Protein AF-A0A1I0INN0-F1 (afdb_monomer_lite)

Sequence (248 aa):
MEFSDPEYPSRYCILTDAERNDLFNDFQSDLKMNFEVDSFGFLERKDGTHRGNELFSEEINDLESVEEIIRSFVHANQKFYGISDFSQLNAEYVYSEWASYGGTLVQENENDRNRWMIRYENQVFNGIEVYDTKIGMYVSGKGVYQTYGHWYSAIHLPQKEDVSFDEAKQTLIGRKFKYYDWGGGKETVITADTFYTDDNPEMMIIPYRRGNCIEMRLCWKITSKTIWNFYVDVMNGKLVLNEQTVIF

pLDDT: mean 91.48, std 7.73, range [53.12, 98.62]

Structure (mmCIF, N/CA/C/O backbone):
data_AF-A0A1I0INN0-F1
#
_entry.id   AF-A0A1I0INN0-F1
#
loop_
_atom_site.group_PDB
_atom_site.id
_atom_site.type_symbol
_atom_site.label_atom_id
_atom_site.label_alt_id
_atom_site.label_comp_id
_atom_site.label_asym_id
_atom_site.label_entity_id
_atom_site.label_seq_id
_atom_site.pdbx_PDB_ins_code
_atom_site.Cartn_x
_atom_site.Cartn_y
_atom_site.Cartn_z
_atom_site.occupancy
_atom_site.B_iso_or_equiv
_atom_site.auth_seq_id
_atom_site.auth_comp_id
_atom_site.auth_asym_id
_atom_site.auth_atom_id
_atom_site.pdbx_PDB_model_num
ATOM 1 N N . MET A 1 1 ? -19.335 -14.760 14.662 1.00 57.12 1 MET A N 1
ATOM 2 C CA . MET A 1 1 ? -19.935 -13.447 14.948 1.00 57.12 1 MET A CA 1
ATOM 3 C C . MET A 1 1 ? -20.091 -12.786 13.600 1.00 57.12 1 MET A C 1
ATOM 5 O O . MET A 1 1 ? -19.077 -12.550 12.949 1.00 57.12 1 MET A O 1
ATOM 9 N N . GLU A 1 2 ? -21.333 -12.706 13.137 1.00 76.69 2 GLU A N 1
ATOM 10 C CA . GLU A 1 2 ? -21.698 -11.979 11.920 1.00 76.69 2 GLU A CA 1
ATOM 11 C C . GLU A 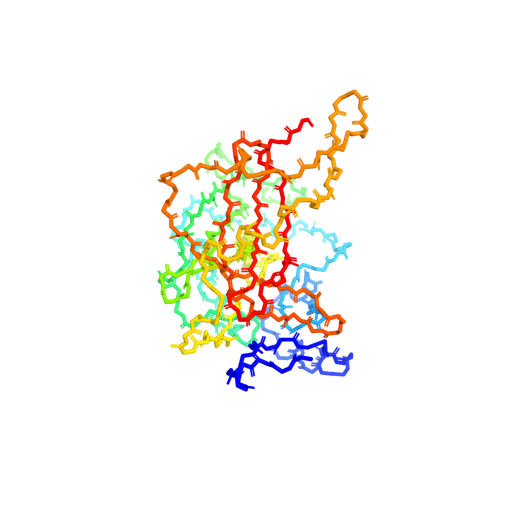1 2 ? -21.611 -10.479 12.194 1.00 76.69 2 GLU A C 1
ATOM 13 O O . GLU A 1 2 ? -21.834 -10.044 13.325 1.00 76.69 2 GLU A O 1
ATOM 18 N N . PHE A 1 3 ? -21.222 -9.721 11.175 1.00 89.44 3 PHE A N 1
ATOM 19 C CA . PHE A 1 3 ? -21.313 -8.266 11.182 1.00 89.44 3 PHE A CA 1
ATOM 20 C C . PHE A 1 3 ? -22.770 -7.866 10.965 1.00 89.44 3 PHE A C 1
ATOM 22 O O . PHE A 1 3 ? -23.511 -8.608 10.320 1.00 89.44 3 PHE A O 1
ATOM 29 N N . SER A 1 4 ? -23.194 -6.718 11.500 1.00 91.06 4 SER A N 1
ATOM 30 C CA . SER A 1 4 ? -24.548 -6.228 11.216 1.00 91.06 4 SER A CA 1
ATOM 31 C C . SER A 1 4 ? -24.724 -5.824 9.747 1.00 91.06 4 SER A C 1
ATOM 33 O O . SER A 1 4 ? -25.837 -5.899 9.232 1.00 91.06 4 SER A O 1
ATOM 35 N N . ASP A 1 5 ? -23.629 -5.461 9.068 1.00 92.31 5 ASP A N 1
ATOM 36 C CA . ASP A 1 5 ? -23.558 -5.300 7.617 1.00 92.31 5 ASP A CA 1
ATOM 37 C C . ASP A 1 5 ? -23.073 -6.617 6.967 1.00 92.31 5 ASP A C 1
ATOM 39 O O . ASP A 1 5 ? -21.926 -7.016 7.196 1.00 92.31 5 ASP A O 1
ATOM 43 N N . PRO A 1 6 ? -23.916 -7.313 6.179 1.00 90.81 6 PRO A N 1
ATOM 44 C CA . PRO A 1 6 ? -23.577 -8.604 5.581 1.00 90.81 6 PRO A CA 1
ATOM 45 C C . PRO A 1 6 ? -22.597 -8.513 4.400 1.00 90.81 6 PRO A C 1
ATOM 47 O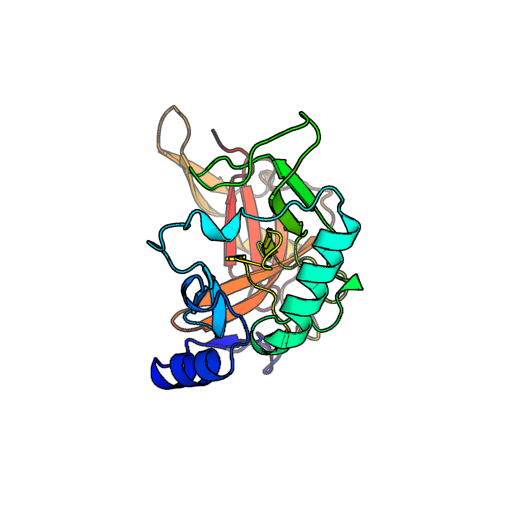 O . PRO A 1 6 ? -22.001 -9.529 4.040 1.00 90.81 6 PRO A O 1
ATOM 50 N N . GLU A 1 7 ? -22.429 -7.336 3.792 1.00 92.94 7 GLU A N 1
ATOM 51 C CA . GLU A 1 7 ? -21.488 -7.108 2.686 1.00 92.94 7 GLU A CA 1
ATOM 52 C C . GLU A 1 7 ? -20.089 -6.729 3.201 1.00 92.94 7 GLU A C 1
ATOM 54 O O . GLU A 1 7 ? -19.096 -6.813 2.473 1.00 92.94 7 GLU A O 1
ATOM 59 N N . TYR A 1 8 ? -19.986 -6.377 4.486 1.00 95.31 8 TYR A N 1
ATOM 60 C CA . TYR A 1 8 ? -18.730 -6.076 5.154 1.00 95.31 8 TYR A CA 1
ATOM 61 C C . TYR A 1 8 ? -18.064 -7.321 5.780 1.00 95.31 8 TYR A C 1
ATOM 63 O O . TYR A 1 8 ? -18.718 -8.127 6.453 1.00 95.31 8 TYR A O 1
ATOM 71 N N . PRO A 1 9 ? -16.725 -7.453 5.699 1.00 96.06 9 PRO A N 1
ATOM 72 C CA . PRO A 1 9 ? -15.794 -6.669 4.882 1.00 96.06 9 PRO A CA 1
ATOM 73 C C . PRO A 1 9 ? -15.691 -7.213 3.451 1.00 96.06 9 PRO A C 1
ATOM 75 O O . PRO A 1 9 ? -15.852 -8.417 3.231 1.00 96.06 9 PRO A O 1
ATOM 78 N N . SER A 1 10 ? -15.279 -6.367 2.499 1.00 96.31 10 SER A N 1
ATOM 79 C CA . SER A 1 10 ? -14.787 -6.860 1.204 1.00 96.31 10 SER A CA 1
ATOM 80 C C . SER A 1 10 ? -13.600 -7.800 1.392 1.00 96.31 10 SER A C 1
ATOM 82 O O . SER A 1 10 ? -12.801 -7.635 2.323 1.00 96.31 10 SER A O 1
ATOM 84 N N . ARG A 1 11 ? -13.481 -8.789 0.499 1.00 95.56 11 ARG A N 1
ATOM 85 C CA . ARG A 1 11 ? -12.464 -9.839 0.585 1.00 95.56 11 ARG A CA 1
ATOM 86 C C . ARG A 1 11 ? -11.713 -10.034 -0.724 1.00 95.56 11 ARG A C 1
ATOM 88 O O . ARG A 1 11 ? -12.337 -10.203 -1.764 1.00 95.56 11 ARG A O 1
ATOM 95 N N . TYR A 1 12 ? -10.393 -10.135 -0.620 1.00 95.75 12 TYR A N 1
ATOM 96 C CA . TYR A 1 12 ? -9.501 -10.607 -1.679 1.00 95.75 12 TYR A CA 1
ATOM 97 C C . TYR A 1 12 ? -8.969 -11.963 -1.251 1.00 95.75 12 TYR A C 1
ATOM 99 O O . TYR A 1 12 ? -8.218 -12.048 -0.282 1.00 95.75 12 TYR A O 1
ATOM 107 N N . CYS A 1 13 ? -9.408 -13.033 -1.901 1.00 96.56 13 CYS A N 1
ATOM 108 C CA . CYS A 1 13 ? -9.016 -14.386 -1.525 1.00 96.56 13 CYS A CA 1
ATOM 109 C C . CYS A 1 13 ? -7.921 -14.917 -2.445 1.00 96.56 13 CYS A C 1
ATOM 111 O O . CYS A 1 13 ? -7.811 -14.497 -3.592 1.00 96.56 13 CYS A O 1
ATOM 113 N N . ILE A 1 14 ? -7.111 -15.826 -1.906 1.00 97.25 14 ILE A N 1
ATOM 114 C CA . ILE A 1 14 ? -6.008 -16.438 -2.635 1.00 97.25 14 ILE A CA 1
ATOM 115 C C . ILE A 1 14 ? -6.545 -17.119 -3.893 1.00 97.25 14 ILE A C 1
ATOM 117 O O . ILE A 1 14 ? -7.470 -17.930 -3.818 1.00 97.25 14 ILE A O 1
ATOM 121 N N . LEU A 1 15 ? -5.916 -16.801 -5.015 1.00 96.88 15 LEU A N 1
ATOM 122 C CA . LEU A 1 15 ? -6.130 -17.438 -6.300 1.00 96.88 15 LEU A CA 1
ATOM 123 C C . LEU A 1 15 ? -5.389 -18.775 -6.363 1.00 96.88 15 LEU A C 1
ATOM 125 O O . LEU A 1 15 ? -4.291 -18.942 -5.822 1.00 96.88 15 LEU A O 1
ATOM 129 N N . THR A 1 16 ? -5.977 -19.732 -7.066 1.00 97.19 16 THR A N 1
ATOM 130 C CA . THR A 1 16 ? -5.303 -20.973 -7.448 1.00 97.19 16 THR A CA 1
ATOM 131 C C . THR A 1 16 ? -4.169 -20.698 -8.436 1.00 97.19 16 THR A C 1
ATOM 133 O O . THR A 1 16 ? -4.155 -19.689 -9.139 1.00 97.19 16 THR A O 1
ATOM 136 N N . ASP A 1 17 ? -3.219 -21.628 -8.553 1.00 96.31 17 ASP A N 1
ATOM 137 C CA . ASP A 1 17 ? -2.132 -21.508 -9.534 1.00 96.31 17 ASP A CA 1
ATOM 138 C C . ASP A 1 17 ? -2.649 -21.397 -10.975 1.00 96.31 17 ASP A C 1
ATOM 140 O O . ASP A 1 17 ? -2.065 -20.678 -11.780 1.00 96.31 17 ASP A O 1
ATOM 144 N N . ALA A 1 18 ? -3.758 -22.071 -11.297 1.00 96.81 18 ALA A N 1
ATOM 145 C CA . ALA A 1 18 ? -4.395 -21.968 -12.607 1.00 96.81 18 ALA A CA 1
ATOM 146 C C . ALA A 1 18 ? -4.918 -20.546 -12.864 1.00 96.81 18 ALA A C 1
ATOM 148 O O . ALA A 1 18 ? -4.553 -19.946 -13.868 1.00 96.81 18 ALA A O 1
ATOM 149 N N . GLU A 1 19 ? -5.672 -19.973 -11.921 1.00 96.44 19 GLU A N 1
ATOM 150 C CA . GLU A 1 19 ? -6.188 -18.600 -12.028 1.00 96.44 19 GLU A CA 1
ATOM 151 C C . GLU A 1 19 ? -5.060 -17.568 -12.131 1.00 96.44 19 GLU A C 1
ATOM 153 O O . GLU A 1 19 ? -5.153 -16.632 -12.921 1.00 96.44 19 GLU A O 1
ATOM 158 N N . ARG A 1 20 ? -3.966 -17.747 -11.378 1.00 95.81 20 ARG A N 1
ATOM 159 C CA . ARG A 1 20 ? -2.799 -16.856 -11.462 1.00 95.81 20 ARG A CA 1
ATOM 160 C C . ARG A 1 20 ? -2.082 -16.962 -12.799 1.00 95.81 20 ARG A C 1
ATOM 162 O O . ARG A 1 20 ? -1.704 -15.936 -13.357 1.00 95.81 20 ARG A O 1
ATOM 169 N N . ASN A 1 21 ? -1.902 -18.175 -13.319 1.00 94.81 21 ASN A N 1
ATOM 170 C CA . ASN A 1 21 ? -1.286 -18.385 -14.628 1.00 94.81 21 ASN A CA 1
ATOM 171 C C . ASN A 1 21 ? -2.147 -17.795 -15.746 1.00 94.81 21 ASN A C 1
ATOM 173 O O . ASN A 1 21 ? -1.618 -17.107 -16.616 1.00 94.81 21 ASN A O 1
ATOM 177 N N . ASP A 1 22 ? -3.462 -18.003 -15.695 1.00 94.69 22 ASP A N 1
ATOM 178 C CA . ASP A 1 22 ? -4.404 -17.417 -16.647 1.00 94.69 22 ASP A CA 1
ATOM 179 C C . ASP A 1 22 ? -4.379 -15.888 -16.567 1.00 94.69 22 ASP A C 1
ATOM 181 O O . ASP A 1 22 ? -4.254 -15.213 -17.589 1.00 94.69 22 ASP A O 1
ATOM 185 N N . LEU A 1 23 ? -4.375 -15.322 -15.354 1.00 94.38 23 LEU A N 1
ATOM 186 C CA . LEU A 1 23 ? -4.240 -13.882 -15.176 1.00 94.38 23 LEU A CA 1
ATOM 187 C C . LEU A 1 23 ? -2.906 -13.385 -15.747 1.00 94.38 23 LEU A C 1
ATOM 189 O O . LEU A 1 23 ? -2.890 -12.417 -16.506 1.00 94.38 23 LEU A O 1
ATOM 193 N N . PHE A 1 24 ? -1.794 -14.059 -15.459 1.00 95.88 24 PHE A N 1
ATOM 194 C CA . PHE A 1 24 ? -0.484 -13.660 -15.961 1.00 95.88 24 PHE A CA 1
ATOM 195 C C . PHE A 1 24 ? -0.344 -13.838 -17.475 1.00 95.88 24 PHE A C 1
ATOM 197 O O . PHE A 1 24 ? 0.429 -13.109 -18.096 1.00 95.88 24 PHE A O 1
ATOM 204 N N . ASN A 1 25 ? -1.095 -14.737 -18.116 1.00 93.44 25 ASN A N 1
ATOM 205 C CA . ASN A 1 25 ? -1.053 -14.919 -19.567 1.00 93.44 25 ASN A CA 1
ATOM 206 C C . ASN A 1 25 ? -1.421 -13.635 -20.315 1.00 93.44 25 ASN A C 1
ATOM 208 O O . ASN A 1 25 ? -0.670 -13.257 -21.216 1.00 93.44 25 ASN A O 1
ATOM 212 N N . ASP A 1 26 ? -2.440 -12.891 -19.872 1.00 89.94 26 ASP A N 1
ATOM 213 C CA . ASP A 1 26 ? -2.769 -11.606 -20.512 1.00 89.94 26 ASP A CA 1
ATOM 214 C C . ASP A 1 26 ? -1.938 -10.413 -20.005 1.00 89.94 26 ASP A C 1
ATOM 216 O O . ASP A 1 26 ? -2.215 -9.285 -20.404 1.00 89.94 26 ASP A O 1
ATOM 220 N N . PHE A 1 27 ? -0.916 -10.621 -19.161 1.00 94.44 27 PHE A N 1
ATOM 221 C CA . PHE A 1 27 ? 0.040 -9.559 -18.818 1.00 94.44 27 PHE A CA 1
ATOM 222 C C . PHE A 1 27 ? 0.819 -9.103 -20.057 1.00 94.44 27 PHE A C 1
ATOM 224 O O . PHE A 1 27 ? 1.457 -9.933 -20.720 1.00 94.44 27 PHE A O 1
ATOM 231 N N . GLN A 1 28 ? 0.777 -7.795 -20.330 1.00 91.44 28 GLN A N 1
ATOM 232 C CA . GLN A 1 28 ? 1.381 -7.147 -21.492 1.00 91.44 28 GLN A CA 1
ATOM 233 C C . GLN A 1 28 ? 2.630 -6.365 -21.069 1.00 91.44 28 GLN A C 1
ATOM 235 O O . GLN A 1 28 ? 2.542 -5.261 -20.528 1.00 91.44 28 GLN A O 1
ATOM 240 N N . SER A 1 29 ? 3.805 -6.948 -21.308 1.00 91.50 29 SER A N 1
ATOM 241 C CA . SER A 1 29 ? 5.097 -6.284 -21.122 1.00 91.50 29 SER A CA 1
ATOM 242 C C . SER A 1 29 ? 6.198 -7.054 -21.844 1.00 91.50 29 SER A C 1
ATOM 244 O O . SER A 1 29 ? 6.284 -8.276 -21.715 1.00 91.50 29 SER A O 1
ATOM 246 N N . ASP A 1 30 ? 7.103 -6.343 -22.512 1.00 89.75 30 ASP A N 1
ATOM 247 C CA . ASP A 1 30 ? 8.340 -6.935 -23.041 1.00 89.75 30 ASP A CA 1
ATOM 248 C C . ASP A 1 30 ? 9.281 -7.396 -21.915 1.00 89.75 30 ASP A C 1
ATOM 250 O O . ASP A 1 30 ? 10.157 -8.234 -22.115 1.00 89.75 30 ASP A O 1
ATOM 254 N N . LEU A 1 31 ? 9.062 -6.895 -20.696 1.00 91.06 31 LEU A N 1
ATOM 255 C CA . LEU A 1 31 ? 9.818 -7.225 -19.492 1.00 91.06 31 LEU A CA 1
ATOM 256 C C . LEU A 1 31 ? 9.088 -8.242 -18.611 1.00 91.06 31 LEU A C 1
ATOM 258 O O . LEU A 1 31 ? 9.386 -8.361 -17.423 1.00 91.06 31 LEU A O 1
ATOM 262 N N . LYS A 1 32 ? 8.148 -9.003 -19.189 1.00 92.06 32 LYS A N 1
ATOM 263 C CA . LYS A 1 32 ? 7.316 -9.997 -18.496 1.00 92.06 32 LYS A CA 1
ATOM 264 C C . LYS A 1 32 ? 8.092 -10.947 -17.593 1.00 92.06 32 LYS A C 1
ATOM 266 O O . LYS A 1 32 ? 7.598 -11.306 -16.532 1.00 92.06 32 LYS A O 1
ATOM 271 N N . MET A 1 33 ? 9.319 -11.313 -17.961 1.00 90.19 33 MET A N 1
ATOM 272 C CA . MET A 1 33 ? 10.157 -12.193 -17.144 1.00 90.19 33 MET A CA 1
ATOM 273 C C . MET A 1 33 ? 10.506 -11.635 -15.754 1.00 90.19 33 MET A C 1
ATOM 275 O O . MET A 1 33 ? 10.871 -12.429 -14.890 1.00 90.19 33 MET A O 1
ATOM 279 N N . ASN A 1 34 ? 10.390 -10.319 -15.538 1.00 92.19 34 ASN A N 1
ATOM 280 C CA . ASN A 1 34 ? 10.713 -9.633 -14.280 1.00 92.19 34 ASN A CA 1
ATOM 281 C C . ASN A 1 34 ? 9.542 -9.570 -13.291 1.00 92.19 34 ASN A C 1
ATOM 283 O O . ASN A 1 34 ? 9.695 -9.048 -12.185 1.00 92.19 34 ASN A O 1
ATOM 287 N N . PHE A 1 35 ? 8.379 -10.078 -13.688 1.00 94.81 35 PHE A N 1
ATOM 288 C CA . PHE A 1 35 ? 7.153 -9.975 -12.917 1.00 94.81 35 PHE A CA 1
ATOM 289 C C . PHE A 1 35 ? 6.585 -11.347 -12.592 1.00 94.81 35 PHE A C 1
ATOM 291 O O . PHE A 1 35 ? 6.847 -12.344 -13.271 1.00 94.81 35 PHE A O 1
ATOM 298 N N . GLU A 1 36 ? 5.766 -11.363 -11.557 1.00 95.06 36 GLU A N 1
ATOM 299 C CA . GLU A 1 36 ? 4.875 -12.459 -11.232 1.00 95.06 36 GLU A CA 1
ATOM 300 C C . GLU A 1 36 ? 3.547 -11.915 -10.708 1.00 95.06 36 GLU A C 1
ATOM 302 O O . GLU A 1 36 ? 3.392 -10.716 -10.478 1.00 95.06 36 GLU A O 1
ATOM 307 N N . VAL A 1 37 ? 2.571 -12.808 -10.580 1.00 95.62 37 VAL A N 1
ATOM 308 C CA . VAL A 1 37 ? 1.286 -12.504 -9.954 1.00 95.62 37 VAL A CA 1
ATOM 309 C C . VAL A 1 37 ? 1.302 -13.100 -8.557 1.00 95.62 37 VAL A C 1
ATOM 311 O O . VAL A 1 37 ? 1.499 -14.312 -8.388 1.00 95.62 37 VAL A O 1
ATOM 314 N N . ASP A 1 38 ? 1.088 -12.246 -7.564 1.00 94.69 38 ASP A N 1
ATOM 315 C CA . ASP A 1 38 ? 1.054 -12.634 -6.164 1.00 94.69 38 ASP A CA 1
ATOM 316 C C . ASP A 1 38 ? -0.134 -13.574 -5.873 1.00 94.69 38 ASP A C 1
ATOM 318 O O . ASP A 1 38 ? -0.944 -13.916 -6.741 1.00 94.69 38 ASP A O 1
ATOM 322 N N . SER A 1 39 ? -0.263 -14.039 -4.631 1.00 95.44 39 SER A N 1
ATOM 323 C CA . SER A 1 39 ? -1.354 -14.955 -4.282 1.00 95.44 39 SER A CA 1
ATOM 324 C C . SER A 1 39 ? -2.756 -14.349 -4.426 1.00 95.44 39 SER A C 1
ATOM 326 O O . SER A 1 39 ? -3.714 -15.111 -4.468 1.00 95.44 39 SER A O 1
ATOM 328 N N . PHE A 1 40 ? -2.899 -13.024 -4.493 1.00 95.12 40 PHE A N 1
ATOM 329 C CA . PHE A 1 40 ? -4.179 -12.314 -4.532 1.00 95.12 40 PHE A CA 1
ATOM 330 C C . PHE A 1 40 ? -4.514 -11.711 -5.905 1.00 95.12 40 PHE A C 1
ATOM 332 O O . PHE A 1 40 ? -5.595 -11.146 -6.063 1.00 95.12 40 PHE A O 1
ATOM 339 N N . GLY A 1 41 ? -3.641 -11.873 -6.904 1.00 94.50 41 GLY A N 1
ATOM 340 C CA . GLY A 1 41 ? -3.869 -11.394 -8.269 1.00 94.50 41 GLY A CA 1
ATOM 341 C C . GLY A 1 41 ? -3.193 -10.063 -8.605 1.00 94.50 41 GLY A C 1
ATOM 342 O O . GLY A 1 41 ? -3.406 -9.544 -9.701 1.00 94.50 41 GLY A O 1
ATOM 343 N N . PHE A 1 42 ? -2.378 -9.512 -7.707 1.00 94.81 42 PHE A N 1
ATOM 344 C CA . PHE A 1 42 ? -1.626 -8.284 -7.947 1.00 94.81 42 PHE A CA 1
ATOM 345 C C . PHE A 1 42 ? -0.308 -8.583 -8.655 1.00 94.81 42 PHE A C 1
ATOM 347 O O . PHE A 1 42 ? 0.281 -9.652 -8.487 1.00 94.81 42 PHE A O 1
ATOM 354 N N . LEU A 1 43 ? 0.160 -7.633 -9.465 1.00 94.81 43 LEU A N 1
ATOM 355 C CA . LEU A 1 43 ? 1.475 -7.742 -10.085 1.00 94.81 43 LEU A CA 1
ATOM 356 C C . LEU A 1 43 ? 2.558 -7.418 -9.054 1.00 94.81 43 LEU A C 1
ATOM 358 O O . LEU A 1 43 ? 2.515 -6.369 -8.416 1.00 94.81 43 LEU A O 1
ATOM 362 N N . GLU A 1 44 ? 3.564 -8.276 -8.951 1.00 93.12 44 GLU A N 1
ATOM 363 C CA . GLU A 1 44 ? 4.722 -8.076 -8.087 1.00 93.12 44 GLU A CA 1
ATOM 364 C C . GLU A 1 44 ? 6.016 -8.338 -8.867 1.00 93.12 44 GLU A C 1
ATOM 366 O O . GLU A 1 44 ? 6.027 -8.890 -9.973 1.00 93.12 44 GLU A O 1
ATOM 371 N N . ARG A 1 45 ? 7.139 -7.894 -8.305 1.00 92.12 45 ARG A N 1
ATOM 372 C CA . ARG A 1 45 ? 8.457 -8.290 -8.792 1.00 92.12 45 ARG A CA 1
ATOM 373 C C . ARG A 1 45 ? 8.634 -9.799 -8.664 1.00 92.12 45 ARG A C 1
ATOM 375 O O . ARG A 1 45 ? 8.291 -10.383 -7.644 1.00 92.12 45 ARG A O 1
ATOM 382 N N . LYS A 1 46 ? 9.301 -10.398 -9.641 1.00 91.19 46 LYS A N 1
ATOM 383 C CA . LYS A 1 46 ? 9.793 -11.763 -9.513 1.00 91.19 46 LYS A CA 1
ATOM 384 C C . LYS A 1 46 ? 11.141 -11.768 -8.803 1.00 91.19 46 LYS A C 1
ATOM 386 O O . LYS A 1 46 ? 12.108 -11.166 -9.275 1.00 91.19 46 LYS A O 1
ATOM 391 N N . ASP A 1 47 ? 11.233 -12.459 -7.674 1.00 83.69 47 ASP A N 1
ATOM 392 C CA . ASP A 1 47 ? 12.505 -12.587 -6.967 1.00 83.69 47 ASP A CA 1
ATOM 393 C C . ASP A 1 47 ? 13.527 -13.405 -7.786 1.00 83.69 47 ASP A C 1
ATOM 395 O O . ASP A 1 47 ? 13.201 -14.346 -8.513 1.00 83.69 47 ASP A O 1
ATOM 399 N N . GLY A 1 48 ? 14.806 -13.036 -7.671 1.00 75.88 48 GLY A N 1
ATOM 400 C CA . GLY A 1 48 ? 15.912 -13.757 -8.312 1.00 75.88 48 GLY A CA 1
ATOM 401 C C . GLY A 1 48 ? 16.121 -13.469 -9.804 1.00 75.88 48 GLY A C 1
ATOM 402 O O . GLY A 1 48 ? 16.992 -14.085 -10.419 1.00 75.88 48 GLY A O 1
ATOM 403 N N . THR A 1 49 ? 15.390 -12.526 -10.405 1.00 74.88 49 THR A N 1
ATOM 404 C CA . THR A 1 49 ? 15.658 -12.095 -11.785 1.00 74.88 49 THR A CA 1
ATOM 405 C C . THR A 1 49 ? 16.873 -11.173 -11.835 1.00 74.88 49 THR A C 1
ATOM 407 O O . THR A 1 49 ? 16.858 -10.064 -11.291 1.00 74.88 49 THR A O 1
ATOM 410 N N . HIS A 1 50 ? 17.939 -11.620 -12.501 1.00 68.19 50 HIS A N 1
ATOM 411 C CA . HIS A 1 50 ? 19.097 -10.774 -12.771 1.00 68.19 50 HIS A CA 1
ATOM 412 C C . HIS A 1 50 ? 18.708 -9.627 -13.703 1.00 68.19 50 HIS A C 1
ATOM 414 O O . HIS A 1 50 ? 18.153 -9.839 -14.780 1.00 68.19 50 HIS A O 1
ATOM 420 N N . ARG A 1 51 ? 19.038 -8.400 -13.295 1.00 71.50 51 ARG A N 1
ATOM 421 C CA . ARG A 1 51 ? 18.837 -7.209 -14.118 1.00 71.50 51 ARG A CA 1
ATOM 422 C C . ARG A 1 51 ? 19.917 -7.180 -15.194 1.00 71.50 51 ARG A C 1
ATOM 424 O O . ARG A 1 51 ? 21.081 -6.937 -14.888 1.00 71.50 51 ARG A O 1
ATOM 431 N N . GLY A 1 52 ? 19.531 -7.497 -16.425 1.00 68.25 52 GLY A N 1
ATOM 432 C CA . GLY A 1 52 ? 20.434 -7.470 -17.570 1.00 68.25 52 GLY A CA 1
ATOM 433 C C . GLY A 1 52 ? 20.821 -6.046 -17.966 1.00 68.25 52 GLY A C 1
ATOM 434 O O . GLY A 1 52 ? 20.062 -5.099 -17.760 1.00 68.25 52 GLY A O 1
ATOM 435 N N . ASN A 1 53 ? 21.994 -5.914 -18.581 1.00 73.19 53 ASN A N 1
ATOM 436 C CA . ASN A 1 53 ? 22.568 -4.645 -19.038 1.00 73.19 53 ASN A CA 1
ATOM 437 C C . ASN A 1 53 ? 21.647 -3.919 -20.041 1.00 73.19 53 ASN A C 1
ATOM 439 O O . ASN A 1 53 ? 21.659 -2.695 -20.120 1.00 73.19 53 ASN A O 1
ATOM 443 N N . GLU A 1 54 ? 20.822 -4.676 -20.772 1.00 81.56 54 GLU A N 1
ATOM 444 C CA . GLU A 1 54 ? 19.858 -4.177 -21.763 1.00 81.56 54 GLU A CA 1
ATOM 445 C C . GLU A 1 54 ? 18.734 -3.325 -21.159 1.00 81.56 54 GLU A C 1
ATOM 447 O O . GLU A 1 54 ? 18.187 -2.470 -21.848 1.00 81.56 54 GLU A O 1
ATOM 452 N N . LEU A 1 55 ? 18.401 -3.507 -19.874 1.00 86.69 55 LEU A N 1
ATOM 453 C CA . LEU A 1 55 ? 17.363 -2.703 -19.217 1.00 86.69 55 LEU A CA 1
ATOM 454 C C . LEU A 1 55 ? 17.732 -1.219 -19.165 1.00 86.69 55 LEU A C 1
ATOM 456 O O . LEU A 1 55 ? 16.842 -0.376 -19.156 1.00 86.69 55 LEU A O 1
ATOM 460 N N . PHE A 1 56 ? 19.027 -0.911 -19.119 1.00 88.94 56 PHE A N 1
ATOM 461 C CA . PHE A 1 56 ? 19.558 0.430 -18.879 1.00 88.94 56 PHE A CA 1
ATOM 462 C C . PHE A 1 56 ? 20.356 0.951 -20.082 1.00 88.94 56 PHE A C 1
ATOM 464 O O . PHE A 1 56 ? 21.309 1.710 -19.921 1.00 88.94 56 PHE A O 1
ATOM 471 N N . SER A 1 57 ? 19.988 0.508 -21.291 1.00 87.31 57 SER A N 1
ATOM 472 C CA . SER A 1 57 ? 20.637 0.902 -22.547 1.00 87.31 57 SER A CA 1
ATOM 473 C C . SER A 1 57 ? 20.141 2.232 -23.121 1.00 87.31 57 SER A C 1
ATOM 475 O O . SER A 1 57 ? 20.625 2.649 -24.168 1.00 87.31 57 SER A O 1
ATOM 477 N N . GLU A 1 58 ? 19.152 2.858 -22.485 1.00 90.06 58 GLU A N 1
ATOM 478 C CA . GLU A 1 58 ? 18.506 4.099 -22.914 1.00 90.06 58 GLU A CA 1
ATOM 479 C C . GLU A 1 58 ? 18.394 5.058 -21.728 1.00 90.06 58 GLU A C 1
ATOM 481 O O . GLU A 1 58 ? 18.166 4.630 -20.592 1.00 90.06 58 GLU A O 1
ATOM 486 N N . GLU A 1 59 ? 18.550 6.349 -22.003 1.00 92.12 59 GLU A N 1
ATOM 487 C CA . GLU A 1 59 ? 18.387 7.416 -21.019 1.00 92.12 59 GLU A CA 1
ATOM 488 C C . GLU A 1 59 ? 16.922 7.832 -20.890 1.00 92.12 59 GLU A C 1
ATOM 490 O O . GLU A 1 59 ? 16.169 7.823 -21.862 1.00 92.12 59 GLU A O 1
ATOM 495 N N . ILE A 1 60 ? 16.540 8.251 -19.687 1.00 94.62 60 ILE A N 1
ATOM 496 C CA . ILE A 1 60 ? 15.321 9.015 -19.433 1.00 94.62 60 ILE A CA 1
ATOM 497 C C . ILE A 1 60 ? 15.693 10.082 -18.419 1.00 94.62 60 ILE A C 1
ATOM 499 O O . ILE A 1 60 ? 15.933 9.759 -17.259 1.00 94.62 60 ILE A O 1
ATOM 503 N N . ASN A 1 61 ? 15.753 11.340 -18.836 1.00 93.81 61 ASN A N 1
ATOM 504 C CA . ASN A 1 61 ? 16.331 12.406 -18.015 1.00 93.81 61 ASN A CA 1
ATOM 505 C C . ASN A 1 61 ? 15.276 13.280 -17.318 1.00 93.81 61 ASN A C 1
ATOM 507 O O . ASN A 1 61 ? 15.623 14.085 -16.454 1.00 93.81 61 ASN A O 1
ATOM 511 N N . ASP A 1 62 ? 13.996 13.097 -17.635 1.00 95.00 62 ASP A N 1
ATOM 512 C CA . ASP A 1 62 ? 12.883 13.879 -17.103 1.00 95.00 62 ASP A CA 1
ATOM 513 C C . ASP A 1 62 ? 11.782 13.004 -16.486 1.00 95.00 62 ASP A C 1
ATOM 515 O O . ASP A 1 62 ? 11.546 11.865 -16.886 1.00 95.00 62 ASP A O 1
ATOM 519 N N . LEU A 1 63 ? 11.101 13.564 -15.483 1.00 95.38 63 LEU A N 1
ATOM 520 C CA . LEU A 1 63 ? 10.036 12.883 -14.747 1.00 95.38 63 LEU A CA 1
ATOM 521 C C . LEU A 1 63 ? 8.763 12.695 -15.588 1.00 95.38 63 LEU A C 1
ATOM 523 O O . LEU A 1 63 ? 8.071 11.700 -15.405 1.00 95.38 63 LEU A O 1
ATOM 527 N N . GLU A 1 64 ? 8.464 13.609 -16.513 1.00 96.31 64 GLU A N 1
ATOM 528 C CA . GLU A 1 64 ? 7.252 13.555 -17.344 1.00 96.31 64 GLU A CA 1
ATOM 529 C C . GLU A 1 64 ? 7.234 12.290 -18.213 1.00 96.31 64 GLU A C 1
ATOM 531 O O . GLU A 1 64 ? 6.257 11.540 -18.202 1.00 96.31 64 GLU A O 1
ATOM 536 N N . SER A 1 65 ? 8.357 11.977 -18.862 1.00 96.56 65 SER A N 1
ATOM 537 C CA . SER A 1 65 ? 8.534 10.744 -19.633 1.00 96.56 65 SER A CA 1
ATOM 538 C C . SER A 1 65 ? 8.393 9.491 -18.760 1.00 96.56 65 SER A C 1
ATOM 540 O O . SER A 1 65 ? 7.792 8.497 -19.169 1.00 96.56 65 SER A O 1
ATOM 542 N N . VAL A 1 66 ? 8.909 9.524 -17.525 1.00 97.12 66 VAL A N 1
ATOM 543 C CA . VAL A 1 66 ? 8.776 8.410 -16.568 1.00 97.12 66 VAL A CA 1
ATOM 544 C C . VAL A 1 66 ? 7.314 8.199 -16.171 1.00 97.12 66 VAL A C 1
ATOM 546 O O . VAL A 1 66 ? 6.842 7.060 -16.126 1.00 97.12 66 VAL A O 1
ATOM 549 N N . GLU A 1 67 ? 6.581 9.279 -15.909 1.00 95.75 67 GLU A N 1
ATOM 550 C CA . GLU A 1 67 ? 5.156 9.229 -15.589 1.00 95.75 67 GLU A CA 1
ATOM 551 C C . GLU A 1 67 ? 4.315 8.738 -16.774 1.00 95.75 67 GLU A C 1
ATOM 553 O O . GLU A 1 67 ? 3.371 7.971 -16.571 1.00 95.75 67 GLU A O 1
ATOM 558 N N . GLU A 1 68 ? 4.661 9.106 -18.011 1.00 96.06 68 GLU A N 1
ATOM 559 C CA . GLU A 1 68 ? 4.005 8.595 -19.220 1.00 96.06 68 GLU A CA 1
ATOM 560 C C . GLU A 1 68 ? 4.222 7.084 -19.396 1.00 96.06 68 GLU A C 1
ATOM 562 O O . GLU A 1 68 ? 3.271 6.347 -19.689 1.00 96.06 68 GLU A O 1
ATOM 567 N N . ILE A 1 69 ? 5.443 6.600 -19.148 1.00 96.75 69 ILE A N 1
ATOM 568 C CA . ILE A 1 69 ? 5.766 5.168 -19.169 1.00 96.75 69 ILE A CA 1
ATOM 569 C C . ILE A 1 69 ? 4.937 4.412 -18.124 1.00 96.75 69 ILE A C 1
ATOM 571 O O . ILE A 1 69 ? 4.320 3.393 -18.446 1.00 96.75 69 ILE A O 1
ATOM 575 N N . ILE A 1 70 ? 4.882 4.910 -16.884 1.00 95.81 70 ILE A N 1
ATOM 576 C CA . ILE A 1 70 ? 4.080 4.299 -15.813 1.00 95.81 70 ILE A CA 1
ATOM 577 C C . ILE A 1 70 ? 2.597 4.297 -16.182 1.00 95.81 70 ILE A C 1
ATOM 579 O O . ILE A 1 70 ? 1.924 3.274 -16.036 1.00 95.81 70 ILE A O 1
ATOM 583 N N . ARG A 1 71 ? 2.088 5.420 -16.700 1.00 94.81 71 ARG A N 1
ATOM 584 C CA . ARG A 1 71 ? 0.687 5.553 -17.105 1.00 94.81 71 ARG A CA 1
ATOM 585 C C . ARG A 1 71 ? 0.318 4.551 -18.186 1.00 94.81 71 ARG A C 1
ATOM 587 O O . ARG A 1 71 ? -0.693 3.861 -18.070 1.00 94.81 71 ARG A O 1
ATOM 594 N N . SER A 1 72 ? 1.160 4.432 -19.203 1.00 94.94 72 SER A N 1
ATOM 595 C CA . SER A 1 72 ? 0.971 3.472 -20.288 1.00 94.94 72 SER A CA 1
ATOM 596 C C . SER A 1 72 ? 1.011 2.035 -19.772 1.00 94.94 72 SER A C 1
ATOM 598 O O . SER A 1 72 ? 0.148 1.227 -20.115 1.00 94.94 72 SER A O 1
ATOM 600 N N . PHE A 1 73 ? 1.962 1.725 -18.889 1.00 94.88 73 PHE A N 1
ATOM 601 C CA . PHE A 1 73 ? 2.122 0.395 -18.314 1.00 94.88 73 PHE A CA 1
ATOM 602 C C . PHE A 1 73 ? 0.927 -0.032 -17.457 1.00 94.88 73 PHE A C 1
ATOM 604 O O . PHE A 1 73 ? 0.389 -1.121 -17.660 1.00 94.88 73 PHE A O 1
ATOM 611 N N . VAL A 1 74 ? 0.472 0.819 -16.534 1.00 93.50 74 VAL A N 1
ATOM 612 C CA . VAL A 1 74 ? -0.693 0.515 -15.693 1.00 93.50 74 VAL A CA 1
ATOM 613 C C . VAL A 1 74 ? -1.980 0.515 -16.525 1.00 93.50 74 VAL A C 1
ATOM 615 O O . VAL A 1 74 ? -2.830 -0.335 -16.286 1.00 93.50 74 VAL A O 1
ATOM 618 N N . HIS A 1 75 ? -2.117 1.366 -17.552 1.00 92.06 75 HIS A N 1
ATOM 619 C CA . HIS A 1 75 ? -3.271 1.327 -18.460 1.00 92.06 75 HIS A CA 1
ATOM 620 C C . HIS A 1 75 ? -3.353 0.010 -19.251 1.00 92.06 75 HIS A C 1
ATOM 622 O O . HIS A 1 75 ? -4.417 -0.602 -19.325 1.00 92.06 75 HIS A O 1
ATOM 628 N N . ALA A 1 76 ? -2.229 -0.470 -19.787 1.00 93.19 76 ALA A N 1
ATOM 629 C CA . ALA A 1 76 ? -2.172 -1.750 -20.494 1.00 93.19 76 ALA A CA 1
ATOM 630 C C . ALA A 1 76 ? -2.436 -2.957 -19.573 1.00 93.19 76 ALA A C 1
ATOM 632 O O . ALA A 1 76 ? -2.854 -4.016 -20.038 1.00 93.19 76 ALA A O 1
ATOM 633 N N . ASN A 1 77 ? -2.210 -2.795 -18.267 1.00 93.25 77 ASN A N 1
ATOM 634 C CA . ASN A 1 77 ? -2.241 -3.867 -17.276 1.00 93.25 77 ASN A CA 1
ATOM 635 C C . ASN A 1 77 ? -3.256 -3.606 -16.147 1.00 93.25 77 ASN A C 1
ATOM 637 O O . ASN A 1 77 ? -3.098 -4.121 -15.042 1.00 93.25 77 ASN A O 1
ATOM 641 N N . GLN A 1 78 ? -4.332 -2.857 -16.420 1.00 89.31 78 GLN A N 1
ATOM 642 C CA . GLN A 1 78 ? -5.330 -2.438 -15.419 1.00 89.31 78 GLN A CA 1
ATOM 643 C C . GLN A 1 78 ? -5.907 -3.589 -14.592 1.00 89.31 78 GLN A C 1
ATOM 645 O O . GLN A 1 78 ? -6.262 -3.404 -13.442 1.00 89.31 78 GLN A O 1
ATOM 650 N N . LYS A 1 79 ? -5.985 -4.807 -15.127 1.00 89.06 79 LYS A N 1
ATOM 651 C CA . LYS A 1 79 ? -6.516 -5.953 -14.375 1.00 89.06 79 LYS A CA 1
ATOM 652 C C . LYS A 1 79 ? -5.663 -6.381 -13.171 1.00 89.06 79 LYS A C 1
ATOM 654 O O . LYS A 1 79 ? -6.183 -7.056 -12.293 1.00 89.06 79 LYS A O 1
ATOM 659 N N . PHE A 1 80 ? -4.382 -6.010 -13.136 1.00 91.38 80 PHE A N 1
ATOM 660 C CA . PHE A 1 80 ? -3.472 -6.317 -12.023 1.00 91.38 80 PHE A CA 1
ATOM 661 C C . PHE A 1 80 ? -3.360 -5.179 -11.010 1.00 91.38 80 PHE A C 1
ATOM 663 O O . PHE A 1 80 ? -2.805 -5.352 -9.927 1.00 91.38 80 PHE A O 1
ATOM 670 N N . TYR A 1 81 ? -3.861 -4.005 -11.384 1.00 83.69 81 TYR A N 1
ATOM 671 C CA . TYR A 1 81 ? -3.795 -2.792 -10.598 1.00 83.69 81 TYR A CA 1
ATOM 672 C C . TYR A 1 81 ? -5.219 -2.372 -10.285 1.00 83.69 81 TYR A C 1
ATOM 674 O O . TYR A 1 81 ? -5.966 -2.015 -11.184 1.00 83.69 81 TYR A O 1
ATOM 682 N N . GLY A 1 82 ? -5.620 -2.317 -9.016 1.00 82.44 82 GLY A N 1
ATOM 683 C CA . GLY A 1 82 ? -6.942 -1.783 -8.667 1.00 82.44 82 GLY A CA 1
ATOM 684 C C . GLY A 1 82 ? -7.135 -0.287 -8.980 1.00 82.44 82 GLY A C 1
ATOM 685 O O . GLY A 1 82 ? -8.104 0.310 -8.513 1.00 82.44 82 GLY A O 1
ATOM 686 N N . ILE A 1 83 ? -6.216 0.329 -9.728 1.00 86.62 83 ILE A N 1
ATOM 687 C CA . ILE A 1 83 ? -6.180 1.739 -10.093 1.00 86.62 83 ILE A CA 1
ATOM 688 C C . ILE A 1 83 ? -7.084 1.955 -11.310 1.00 86.62 83 ILE A C 1
ATOM 690 O O . ILE A 1 83 ? -6.753 1.580 -12.435 1.00 86.62 83 ILE A O 1
ATOM 694 N N . SER A 1 84 ? -8.228 2.596 -11.085 1.00 79.44 84 SER A N 1
ATOM 695 C CA . SER A 1 84 ? -9.147 3.015 -12.154 1.00 79.44 84 SER A CA 1
ATOM 696 C C . SER A 1 84 ? -8.893 4.448 -12.632 1.00 79.44 84 SER A C 1
ATOM 698 O O . SER A 1 84 ? -9.239 4.786 -13.763 1.00 79.44 84 SER A O 1
ATOM 700 N N . ASP A 1 85 ? -8.251 5.271 -11.800 1.00 85.44 85 ASP A N 1
ATOM 701 C CA . ASP A 1 85 ? -7.971 6.680 -12.059 1.00 85.44 85 ASP A CA 1
ATOM 702 C C . ASP A 1 85 ? -6.570 7.046 -11.549 1.00 85.44 85 ASP A C 1
ATOM 704 O O . ASP A 1 85 ? -6.302 7.040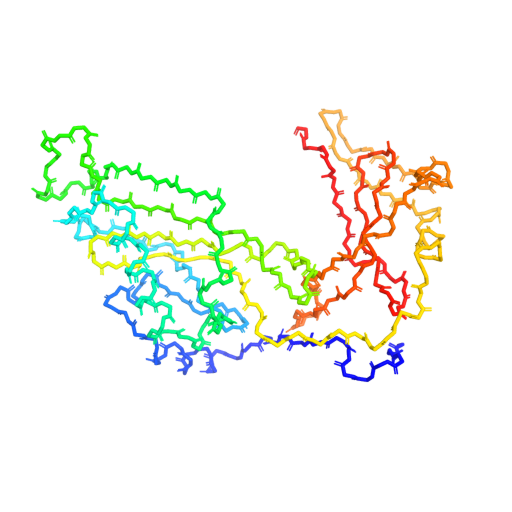 -10.349 1.00 85.44 85 ASP A O 1
ATOM 708 N N . PHE A 1 86 ? -5.666 7.381 -12.471 1.00 85.69 86 PHE A N 1
ATOM 709 C CA . PHE A 1 86 ? -4.288 7.761 -12.147 1.00 85.69 86 PHE A CA 1
ATOM 710 C C . PHE A 1 86 ? -4.174 9.076 -11.390 1.00 85.69 86 PHE A C 1
ATOM 712 O O . PHE A 1 86 ? -3.148 9.303 -10.759 1.00 85.69 86 PHE A O 1
ATOM 719 N N . SER A 1 87 ? -5.186 9.945 -11.444 1.00 87.56 87 SER A N 1
ATOM 720 C CA . SER A 1 87 ? -5.158 11.192 -10.675 1.00 87.56 87 SER A CA 1
ATOM 721 C C . SER A 1 87 ? -5.200 10.952 -9.161 1.00 87.56 87 SER A C 1
ATOM 723 O O . SER A 1 87 ? -4.898 11.857 -8.392 1.00 87.56 87 SER A O 1
ATOM 725 N N . GLN A 1 88 ? -5.522 9.724 -8.736 1.00 87.44 88 GLN A N 1
ATOM 726 C CA . GLN A 1 88 ? -5.478 9.288 -7.340 1.00 87.44 88 GLN A CA 1
ATOM 727 C C . GLN A 1 88 ? -4.062 8.923 -6.869 1.00 87.44 88 GLN A C 1
ATOM 729 O O . GLN A 1 88 ? -3.851 8.726 -5.675 1.00 87.44 88 GLN A O 1
ATOM 734 N N . LEU A 1 89 ? -3.095 8.804 -7.786 1.00 91.19 89 LEU A N 1
ATOM 735 C CA . LEU A 1 89 ? -1.713 8.480 -7.460 1.00 91.19 89 LEU A CA 1
ATOM 736 C C . LEU A 1 89 ? -0.909 9.761 -7.225 1.00 91.19 89 LEU A C 1
ATOM 738 O O . LEU A 1 89 ? -0.515 10.443 -8.169 1.00 91.19 89 LEU A O 1
ATOM 742 N N . ASN A 1 90 ? -0.604 10.044 -5.962 1.00 93.50 90 ASN A N 1
ATOM 743 C CA . ASN A 1 90 ? 0.309 11.118 -5.575 1.00 93.50 90 ASN A CA 1
ATOM 744 C C . ASN A 1 90 ? 1.702 10.544 -5.324 1.00 93.50 90 ASN A C 1
ATOM 746 O O . ASN A 1 90 ? 1.846 9.586 -4.564 1.00 93.50 90 ASN A O 1
ATOM 750 N N . ALA A 1 91 ? 2.735 11.098 -5.957 1.00 95.19 91 ALA A N 1
ATOM 751 C CA . ALA A 1 91 ? 4.105 10.662 -5.712 1.00 95.19 91 ALA A CA 1
ATOM 752 C C . ALA A 1 91 ? 4.564 11.100 -4.307 1.00 95.19 91 ALA A C 1
ATOM 754 O O . ALA A 1 91 ? 4.678 12.290 -4.029 1.00 95.19 91 ALA A O 1
ATOM 755 N N . GLU A 1 92 ? 4.869 10.135 -3.437 1.00 96.44 92 GLU A N 1
ATOM 756 C CA . GLU A 1 92 ? 5.468 10.378 -2.116 1.00 96.44 92 GLU A CA 1
ATOM 757 C C . GLU A 1 92 ? 6.989 10.550 -2.237 1.00 96.44 92 GLU A C 1
ATOM 759 O O . GLU A 1 92 ? 7.617 11.337 -1.529 1.00 96.44 92 GLU A O 1
ATOM 764 N N . TYR A 1 93 ? 7.605 9.760 -3.117 1.00 96.62 93 TYR A N 1
ATOM 765 C CA . TYR A 1 93 ? 9.050 9.692 -3.258 1.00 96.62 93 TYR A CA 1
ATOM 766 C C . TYR A 1 93 ? 9.438 9.420 -4.707 1.00 96.62 93 TYR A C 1
ATOM 768 O O . TYR A 1 93 ? 8.931 8.492 -5.337 1.00 96.62 93 TYR A O 1
ATOM 776 N N . VAL A 1 94 ? 10.379 10.218 -5.206 1.00 97.50 94 VAL A N 1
ATOM 777 C CA . VAL A 1 94 ? 10.963 10.086 -6.539 1.00 97.50 94 VAL A CA 1
ATOM 778 C C . VAL A 1 94 ? 12.472 10.002 -6.385 1.00 97.50 94 VAL A C 1
ATOM 780 O O . VAL A 1 94 ? 13.095 10.841 -5.734 1.00 97.50 94 VAL A O 1
ATOM 783 N N . TYR A 1 95 ? 13.058 8.983 -6.996 1.00 96.94 95 TYR A N 1
ATOM 784 C CA . TYR A 1 95 ? 14.493 8.768 -7.018 1.00 96.94 95 TYR A CA 1
ATOM 785 C C . TYR A 1 95 ? 14.949 8.430 -8.426 1.00 96.94 95 TYR A C 1
ATOM 787 O O . TYR A 1 95 ? 14.307 7.649 -9.127 1.00 96.94 95 TYR A O 1
ATOM 795 N N . SER A 1 96 ? 16.075 9.006 -8.827 1.00 95.88 96 SER A N 1
ATOM 796 C CA . SER A 1 96 ? 16.695 8.734 -10.113 1.00 95.88 96 SER A CA 1
ATOM 797 C C . SER A 1 96 ? 18.200 8.659 -9.977 1.00 95.88 96 SER A C 1
ATOM 799 O O . SER A 1 96 ? 18.812 9.365 -9.174 1.00 95.88 96 SER A O 1
ATOM 801 N N . GLU A 1 97 ? 18.809 7.798 -10.780 1.00 93.31 97 GLU A N 1
ATOM 802 C CA . GLU A 1 97 ? 20.258 7.685 -10.847 1.00 93.31 97 GLU A CA 1
ATOM 803 C C . GLU A 1 97 ? 20.721 7.151 -12.202 1.00 93.31 97 GLU A C 1
ATOM 805 O O . GLU A 1 97 ? 19.936 6.668 -13.027 1.00 93.31 97 GLU A O 1
ATOM 810 N N . TRP A 1 98 ? 22.033 7.208 -12.397 1.00 91.69 98 TRP A N 1
ATOM 811 C CA . TRP A 1 98 ? 22.700 6.459 -13.443 1.00 91.69 98 TRP A CA 1
ATOM 812 C C . TRP A 1 98 ? 23.065 5.055 -12.956 1.00 91.69 98 TRP A C 1
ATOM 814 O O . TRP A 1 98 ? 23.721 4.876 -11.929 1.00 91.69 98 TRP A O 1
ATOM 824 N N . ALA A 1 99 ? 22.691 4.041 -13.724 1.00 87.12 99 ALA A N 1
ATOM 825 C CA . ALA A 1 99 ? 23.030 2.652 -13.492 1.00 87.12 99 ALA A CA 1
ATOM 826 C C . ALA A 1 99 ? 23.986 2.154 -14.584 1.00 87.12 99 ALA A C 1
ATOM 828 O O . ALA A 1 99 ? 23.577 1.900 -15.716 1.00 87.12 99 ALA A O 1
ATOM 829 N N . SER A 1 100 ? 25.260 1.964 -14.228 1.00 77.38 100 SER A N 1
ATOM 830 C CA . SER A 1 100 ? 26.270 1.371 -15.113 1.00 77.38 100 SER A CA 1
ATOM 831 C C . SER A 1 100 ? 26.384 -0.131 -14.852 1.00 77.38 100 SER A C 1
ATOM 833 O O . SER A 1 100 ? 27.264 -0.594 -14.129 1.00 77.38 100 SER A O 1
ATOM 835 N N . TYR A 1 101 ? 25.463 -0.920 -15.405 1.00 72.00 101 TYR A N 1
ATOM 836 C CA . TYR A 1 101 ? 25.534 -2.385 -15.327 1.00 72.00 101 TYR A CA 1
ATOM 837 C C . TYR A 1 101 ? 26.347 -2.974 -16.484 1.00 72.00 101 TYR A C 1
ATOM 839 O O . TYR A 1 101 ? 25.932 -3.949 -17.075 1.00 72.00 101 TYR A O 1
ATOM 847 N N . GLY A 1 102 ? 27.487 -2.392 -16.870 1.00 61.56 102 GLY A N 1
ATOM 848 C CA . GLY A 1 102 ? 28.337 -2.964 -17.931 1.00 61.56 102 GLY A CA 1
ATOM 849 C C . GLY A 1 102 ? 27.676 -3.047 -19.319 1.00 61.56 102 GLY A C 1
ATOM 850 O O . GLY A 1 102 ? 28.029 -3.914 -20.120 1.00 61.56 102 GLY A O 1
ATOM 851 N N . GLY A 1 103 ? 26.686 -2.190 -19.588 1.00 65.25 103 GLY A N 1
ATOM 852 C CA . GLY A 1 103 ? 26.119 -1.980 -20.922 1.00 65.25 103 GLY A CA 1
ATOM 853 C C . GLY A 1 103 ? 27.022 -1.118 -21.810 1.00 65.25 103 GLY A C 1
ATOM 854 O O . GLY A 1 103 ? 28.068 -0.642 -21.377 1.00 65.25 103 GLY A O 1
ATOM 855 N N . THR A 1 104 ? 26.612 -0.910 -23.063 1.00 69.88 104 THR A N 1
ATOM 856 C CA . THR A 1 104 ? 27.311 -0.020 -24.011 1.00 69.88 104 THR A CA 1
ATOM 857 C C . THR A 1 104 ? 26.999 1.459 -23.791 1.00 69.88 104 THR A C 1
ATOM 859 O O . THR A 1 104 ? 27.700 2.305 -24.337 1.00 69.88 104 THR A O 1
ATOM 862 N N . LEU A 1 105 ? 25.947 1.766 -23.027 1.00 81.31 105 LEU A N 1
ATOM 863 C CA . LEU A 1 105 ? 25.578 3.130 -22.675 1.00 81.31 105 LEU A CA 1
ATOM 864 C C . LEU A 1 105 ? 26.557 3.663 -21.617 1.00 81.31 105 LEU A C 1
ATOM 866 O O . LEU A 1 105 ? 26.743 3.049 -20.563 1.00 81.31 105 LEU A O 1
ATOM 870 N N . VAL A 1 106 ? 27.195 4.793 -21.913 1.00 84.38 106 VAL A N 1
ATOM 871 C CA . VAL A 1 106 ? 28.175 5.459 -21.047 1.00 84.38 106 VAL A CA 1
ATOM 872 C C . VAL A 1 106 ? 27.566 6.763 -20.558 1.00 84.38 106 VAL A C 1
ATOM 874 O O . VAL A 1 106 ? 26.913 7.447 -21.332 1.00 84.38 106 VAL A O 1
ATOM 877 N N . GLN A 1 107 ? 27.789 7.095 -19.287 1.00 88.31 107 GLN A N 1
ATOM 878 C CA . GLN A 1 107 ? 27.343 8.369 -18.738 1.00 88.31 107 GLN A CA 1
ATOM 879 C C . GLN A 1 107 ? 28.187 9.491 -19.341 1.00 88.31 107 GLN A C 1
ATOM 881 O O . GLN A 1 107 ? 29.402 9.519 -19.121 1.00 88.31 107 GLN A O 1
ATOM 886 N N . GLU A 1 108 ? 27.569 10.403 -20.084 1.00 87.62 108 GLU A N 1
ATOM 887 C CA . GLU A 1 108 ? 28.270 11.544 -20.679 1.00 87.62 108 GLU A CA 1
ATOM 888 C C . GLU A 1 108 ? 28.220 12.766 -19.752 1.00 87.62 108 GLU A C 1
ATOM 890 O O . GLU A 1 108 ? 29.156 13.571 -19.717 1.00 87.62 108 GLU A O 1
ATOM 895 N N . ASN A 1 109 ? 27.160 12.875 -18.948 1.00 88.19 109 ASN A N 1
ATOM 896 C CA . ASN A 1 109 ? 26.891 13.969 -18.030 1.00 88.19 109 ASN A CA 1
ATOM 897 C C . ASN A 1 109 ? 26.402 13.448 -16.664 1.00 88.19 109 ASN A C 1
ATOM 899 O O . ASN A 1 109 ? 25.653 12.479 -16.548 1.00 88.19 109 ASN A O 1
ATOM 903 N N . GLU A 1 110 ? 26.778 14.141 -15.587 1.00 86.94 110 GLU A N 1
ATOM 904 C CA . GLU A 1 110 ? 26.302 13.849 -14.228 1.00 86.94 110 GLU A CA 1
ATOM 905 C C . GLU A 1 110 ? 24.779 13.971 -14.066 1.00 86.94 110 GLU A C 1
ATOM 907 O O . GLU A 1 110 ? 24.231 13.488 -13.076 1.00 86.94 110 GLU A O 1
ATOM 912 N N . ASN A 1 111 ? 24.093 14.608 -15.018 1.00 89.31 111 ASN A N 1
ATOM 913 C CA . ASN A 1 111 ? 22.640 14.745 -15.060 1.00 89.31 111 ASN A CA 1
ATOM 914 C C . ASN A 1 111 ? 21.938 13.602 -15.792 1.00 89.31 111 ASN A C 1
ATOM 916 O O . ASN A 1 111 ? 20.724 13.485 -15.650 1.00 89.31 111 ASN A O 1
ATOM 920 N N . ASP A 1 112 ? 22.672 12.732 -16.488 1.00 91.81 112 ASP A N 1
ATOM 921 C CA . ASP A 1 112 ? 22.050 11.621 -17.197 1.00 91.81 112 ASP A CA 1
ATOM 922 C C . ASP A 1 112 ? 21.491 10.606 -16.198 1.00 91.81 112 ASP A C 1
ATOM 924 O O . ASP A 1 112 ? 22.087 10.294 -15.156 1.00 91.81 112 ASP A O 1
ATOM 928 N N . ARG A 1 113 ? 20.314 10.085 -16.506 1.00 93.56 113 ARG A N 1
ATOM 929 C CA . ARG A 1 113 ? 19.573 9.113 -15.715 1.00 93.56 113 ARG A CA 1
ATOM 930 C C . ARG A 1 113 ? 19.081 8.034 -16.662 1.00 93.56 113 ARG A C 1
ATOM 932 O O . ARG A 1 113 ? 18.630 8.298 -17.768 1.00 93.56 113 ARG A O 1
ATOM 939 N N . ASN A 1 114 ? 19.140 6.794 -16.210 1.00 93.00 114 ASN A N 1
ATOM 940 C CA . ASN A 1 114 ? 18.581 5.652 -16.941 1.00 93.00 114 ASN A CA 1
ATOM 941 C C . ASN A 1 114 ? 17.764 4.730 -16.023 1.00 93.00 114 ASN A C 1
ATOM 943 O O . ASN A 1 114 ? 17.189 3.740 -16.479 1.00 93.00 114 ASN A O 1
ATOM 947 N N . ARG A 1 115 ? 17.703 5.059 -14.726 1.00 93.94 115 ARG A N 1
ATOM 948 C CA . ARG A 1 115 ? 16.979 4.316 -13.705 1.00 93.94 115 ARG A CA 1
ATOM 949 C C . ARG A 1 115 ? 16.201 5.272 -12.821 1.00 93.94 115 ARG A C 1
ATOM 951 O O . ARG A 1 115 ? 16.778 6.168 -12.208 1.00 93.94 115 ARG A O 1
ATOM 958 N N . TRP A 1 116 ? 14.907 5.007 -12.709 1.00 97.06 116 TRP A N 1
ATOM 959 C CA . TRP A 1 116 ? 13.988 5.746 -11.856 1.00 97.06 116 TRP A CA 1
ATOM 960 C C . TRP A 1 116 ? 13.243 4.809 -10.918 1.00 97.06 116 TRP A C 1
ATOM 962 O O . TRP A 1 116 ? 13.024 3.634 -11.220 1.00 97.06 116 TRP A O 1
ATOM 972 N N . MET A 1 117 ? 12.853 5.347 -9.771 1.00 96.62 117 MET A N 1
ATOM 973 C CA . MET A 1 117 ? 11.943 4.733 -8.823 1.00 96.62 117 MET A CA 1
ATOM 974 C C . MET A 1 117 ? 10.945 5.794 -8.373 1.00 96.62 117 MET A C 1
ATOM 976 O O . MET A 1 117 ? 11.342 6.858 -7.898 1.00 96.62 117 MET A O 1
ATOM 980 N N . ILE A 1 118 ? 9.660 5.493 -8.530 1.00 97.75 118 ILE A N 1
ATOM 981 C CA . ILE A 1 118 ? 8.569 6.298 -7.987 1.00 97.75 118 ILE A CA 1
ATOM 982 C C . ILE A 1 118 ? 7.828 5.440 -6.973 1.00 97.75 118 ILE A C 1
ATOM 984 O O . ILE A 1 118 ? 7.443 4.309 -7.272 1.00 97.75 118 ILE A O 1
ATOM 988 N N . ARG A 1 119 ? 7.631 5.979 -5.772 1.00 97.31 119 ARG A N 1
ATOM 989 C CA . ARG A 1 119 ? 6.730 5.423 -4.766 1.00 97.31 119 ARG A CA 1
ATOM 990 C C . ARG A 1 119 ? 5.591 6.401 -4.539 1.00 97.31 119 ARG A C 1
ATOM 992 O O . ARG A 1 119 ? 5.826 7.573 -4.253 1.00 97.31 119 ARG A O 1
ATOM 999 N N . TYR A 1 120 ? 4.376 5.897 -4.665 1.00 96.75 120 TYR A N 1
ATOM 1000 C CA . TYR A 1 120 ? 3.151 6.645 -4.445 1.00 96.75 120 TYR A CA 1
ATOM 1001 C C . TYR A 1 120 ? 2.723 6.578 -2.978 1.00 96.75 120 TYR A C 1
ATOM 1003 O O . TYR A 1 120 ? 3.104 5.660 -2.244 1.00 96.75 120 TYR A O 1
ATOM 1011 N N . GLU A 1 121 ? 1.945 7.570 -2.559 1.00 97.06 121 GLU A N 1
ATOM 1012 C CA . GLU A 1 121 ? 1.257 7.582 -1.270 1.00 97.06 121 GLU A CA 1
ATOM 1013 C C . GLU A 1 121 ? 0.297 6.387 -1.133 1.00 97.06 121 GLU A C 1
ATOM 1015 O O . GLU A 1 121 ? 0.017 5.660 -2.091 1.00 97.06 121 GLU A O 1
ATOM 1020 N N . ASN A 1 122 ? -0.200 6.173 0.086 1.00 96.94 122 ASN A N 1
ATOM 1021 C CA . ASN A 1 122 ? -1.245 5.186 0.328 1.00 96.94 122 ASN A CA 1
ATOM 1022 C C . ASN A 1 122 ? -2.525 5.552 -0.438 1.00 96.94 122 ASN A C 1
ATOM 1024 O O . ASN A 1 122 ? -2.863 6.724 -0.613 1.00 96.94 122 ASN A O 1
ATOM 1028 N N . GLN A 1 123 ? -3.267 4.527 -0.847 1.00 95.94 123 GLN A N 1
ATOM 1029 C CA . GLN A 1 123 ? -4.606 4.661 -1.394 1.00 95.94 123 GLN A CA 1
ATOM 1030 C C . GLN A 1 123 ? -5.510 5.410 -0.410 1.00 95.94 123 GLN A C 1
ATOM 1032 O O . GLN A 1 123 ? -5.536 5.119 0.786 1.00 95.94 123 GLN A O 1
ATOM 1037 N N . VAL A 1 124 ? -6.327 6.320 -0.938 1.00 95.69 124 VAL A N 1
ATOM 1038 C CA . VAL A 1 124 ? -7.414 6.967 -0.200 1.00 95.69 124 VAL A CA 1
ATOM 1039 C C . VAL A 1 124 ? -8.740 6.520 -0.804 1.00 95.69 124 VAL A C 1
ATOM 1041 O O . VAL A 1 124 ? -8.987 6.708 -1.993 1.00 95.69 124 VAL A O 1
ATOM 1044 N N . PHE A 1 125 ? -9.612 5.935 0.014 1.00 95.31 125 PHE A N 1
ATOM 1045 C CA . PHE A 1 125 ? -10.941 5.485 -0.390 1.00 95.31 125 PHE A CA 1
ATOM 1046 C C . PHE A 1 125 ? -12.008 6.240 0.405 1.00 95.31 125 PHE A C 1
ATOM 1048 O O . PHE A 1 125 ? -12.036 6.176 1.631 1.00 95.31 125 PHE A O 1
ATOM 1055 N N . ASN A 1 126 ? -12.879 6.986 -0.284 1.00 94.12 126 ASN A N 1
ATOM 1056 C CA . ASN A 1 126 ? -13.887 7.863 0.335 1.00 94.12 126 ASN A CA 1
ATOM 1057 C C . ASN A 1 126 ? -13.315 8.812 1.412 1.00 94.12 126 ASN A C 1
ATOM 1059 O O . ASN A 1 126 ? -13.949 9.065 2.432 1.00 94.12 126 ASN A O 1
ATOM 1063 N N . GLY A 1 127 ? -12.104 9.334 1.189 1.00 94.94 127 GLY A N 1
ATOM 1064 C CA . GLY A 1 127 ? -11.417 10.226 2.131 1.00 94.94 127 GLY A CA 1
ATOM 1065 C C . GLY A 1 127 ? -10.747 9.521 3.316 1.00 94.94 127 GLY A C 1
ATOM 1066 O O . GLY A 1 127 ? -10.190 10.203 4.170 1.00 94.94 127 GLY A O 1
ATOM 1067 N N . ILE A 1 128 ? -10.776 8.186 3.368 1.00 97.38 128 ILE A N 1
ATOM 1068 C CA . ILE A 1 128 ? -10.141 7.376 4.411 1.00 97.38 128 ILE A CA 1
ATOM 1069 C C . ILE A 1 128 ? -8.905 6.694 3.824 1.00 97.38 128 ILE A C 1
ATOM 1071 O O . ILE A 1 128 ? -8.975 6.052 2.776 1.00 97.38 128 ILE A O 1
ATOM 1075 N N . GLU A 1 129 ? -7.770 6.827 4.500 1.00 97.44 129 GLU A N 1
ATOM 1076 C CA . GLU A 1 129 ? -6.526 6.170 4.103 1.00 97.44 129 GLU A CA 1
ATOM 1077 C C . GLU A 1 129 ? -6.638 4.642 4.235 1.00 97.44 129 GLU A C 1
ATOM 1079 O O . GLU A 1 129 ? -7.187 4.116 5.210 1.00 97.44 129 GLU A O 1
ATOM 1084 N N . VAL A 1 130 ? -6.094 3.924 3.252 1.00 97.88 130 VAL A N 1
ATOM 1085 C CA . VAL A 1 130 ? -5.925 2.472 3.278 1.00 97.88 130 VAL A CA 1
ATOM 1086 C C . VAL A 1 130 ? -4.481 2.162 3.659 1.00 97.88 130 VAL A C 1
ATOM 1088 O O . VAL A 1 130 ? -3.546 2.456 2.917 1.00 97.88 130 VAL A O 1
ATOM 1091 N N . TYR A 1 131 ? -4.299 1.567 4.831 1.00 97.06 131 TYR A N 1
ATOM 1092 C CA . TYR A 1 131 ? -2.991 1.337 5.430 1.00 97.06 131 TYR A CA 1
ATOM 1093 C C . TYR A 1 131 ? -2.094 0.446 4.563 1.00 97.06 131 TYR A C 1
ATOM 1095 O O . TYR A 1 131 ? -2.531 -0.602 4.088 1.00 97.06 131 TYR A O 1
ATOM 1103 N N . ASP A 1 132 ? -0.831 0.858 4.430 1.00 94.25 132 ASP A N 1
ATOM 1104 C CA . ASP A 1 132 ? 0.256 0.123 3.766 1.00 94.25 132 ASP A CA 1
ATOM 1105 C C . ASP A 1 132 ? -0.085 -0.339 2.336 1.00 94.25 132 ASP A C 1
ATOM 1107 O O . ASP A 1 132 ? 0.061 -1.500 1.957 1.00 94.25 132 ASP A O 1
ATOM 1111 N N . THR A 1 133 ? -0.579 0.602 1.529 1.00 95.38 133 THR A N 1
ATOM 1112 C CA . THR A 1 133 ? -0.995 0.390 0.129 1.00 95.38 133 THR A CA 1
ATOM 1113 C C . THR A 1 133 ? -0.131 1.133 -0.882 1.00 95.38 133 THR A C 1
ATOM 1115 O O . THR A 1 133 ? -0.475 1.226 -2.061 1.00 95.38 133 THR A O 1
ATOM 1118 N N . LYS A 1 134 ? 1.017 1.656 -0.444 1.00 94.81 134 LYS A N 1
ATOM 1119 C CA . LYS A 1 134 ? 1.968 2.352 -1.315 1.00 94.81 134 LYS A CA 1
ATOM 1120 C C . LYS A 1 134 ? 2.356 1.467 -2.487 1.00 94.81 134 LYS A C 1
ATOM 1122 O O . LYS A 1 134 ? 2.913 0.386 -2.298 1.00 94.81 134 LYS A O 1
ATOM 1127 N N . ILE A 1 135 ? 2.149 1.972 -3.696 1.00 94.94 135 ILE A N 1
ATOM 1128 C CA . ILE A 1 135 ? 2.668 1.341 -4.906 1.00 94.94 135 ILE A CA 1
ATOM 1129 C C . ILE A 1 135 ? 4.046 1.911 -5.205 1.00 94.94 135 ILE A C 1
ATOM 1131 O O . ILE A 1 135 ? 4.239 3.125 -5.224 1.00 94.94 135 ILE A O 1
ATOM 1135 N N . GLY A 1 136 ? 5.006 1.032 -5.474 1.00 95.69 136 GLY A N 1
ATOM 1136 C CA . GLY A 1 136 ? 6.299 1.413 -6.022 1.00 95.69 136 GLY A CA 1
ATOM 1137 C C . GLY A 1 136 ? 6.494 0.879 -7.428 1.00 95.69 136 GLY A C 1
ATOM 1138 O O . GLY A 1 136 ? 6.095 -0.245 -7.740 1.00 95.69 136 GLY A O 1
ATOM 1139 N N . MET A 1 137 ? 7.143 1.671 -8.273 1.00 96.19 137 MET A N 1
ATOM 1140 C CA . MET A 1 137 ? 7.501 1.296 -9.636 1.00 96.19 137 MET A CA 1
ATOM 1141 C C . MET A 1 137 ? 8.936 1.694 -9.933 1.00 96.19 137 MET A C 1
ATOM 1143 O O . MET A 1 137 ? 9.354 2.808 -9.622 1.00 96.19 137 MET A O 1
ATOM 1147 N N . TYR A 1 138 ? 9.682 0.780 -10.548 1.00 95.62 138 TYR A N 1
ATOM 1148 C CA . TYR A 1 138 ? 10.993 1.076 -11.104 1.00 95.62 138 TYR A CA 1
ATOM 1149 C C . TYR A 1 138 ? 10.930 1.103 -12.624 1.00 95.62 138 TYR A C 1
ATOM 1151 O O . TYR A 1 138 ? 10.353 0.206 -13.246 1.00 95.62 138 TYR A O 1
ATOM 1159 N N . VAL A 1 139 ? 11.558 2.120 -13.204 1.00 96.62 139 VAL A N 1
ATOM 1160 C CA . VAL A 1 139 ? 11.405 2.484 -14.612 1.00 96.62 139 VAL A CA 1
ATOM 1161 C C . VAL A 1 139 ? 12.769 2.675 -15.265 1.00 96.62 139 VAL A C 1
ATOM 1163 O O . VAL A 1 139 ? 13.699 3.204 -14.649 1.00 96.62 139 VAL A O 1
ATOM 1166 N N . SER A 1 140 ? 12.881 2.234 -16.514 1.00 94.38 140 SER A N 1
ATOM 1167 C CA . SER A 1 140 ? 13.982 2.543 -17.428 1.00 94.38 140 SER A CA 1
ATOM 1168 C C . SER A 1 140 ? 13.431 2.894 -18.811 1.00 94.38 140 SER A C 1
ATOM 1170 O O . SER A 1 140 ? 12.218 2.816 -19.014 1.00 94.38 140 SER A O 1
ATOM 1172 N N . GLY A 1 141 ? 14.298 3.257 -19.771 1.00 92.69 141 GLY A N 1
ATOM 1173 C CA . GLY A 1 141 ? 13.889 3.581 -21.154 1.00 92.69 141 GLY A CA 1
ATOM 1174 C C . GLY A 1 141 ? 13.022 2.504 -21.812 1.00 92.69 141 GLY A C 1
ATOM 1175 O O . GLY A 1 141 ? 12.131 2.797 -22.601 1.00 92.69 141 GLY A O 1
ATOM 1176 N N . LYS A 1 142 ? 13.199 1.247 -21.387 1.00 92.81 142 LYS A N 1
ATOM 1177 C CA . LYS A 1 142 ? 12.447 0.086 -21.875 1.00 92.81 142 LYS A CA 1
ATOM 1178 C C . LYS A 1 142 ? 11.060 -0.088 -21.256 1.00 92.81 142 LYS A C 1
ATOM 1180 O O . LYS A 1 142 ? 10.305 -0.941 -21.714 1.00 92.81 142 LYS A O 1
ATOM 1185 N N . GLY A 1 143 ? 10.730 0.658 -20.206 1.00 95.50 143 GLY A N 1
ATOM 1186 C CA . GLY A 1 143 ? 9.454 0.556 -19.506 1.00 95.50 143 GLY A CA 1
ATOM 1187 C C . GLY A 1 143 ? 9.585 0.316 -18.003 1.00 95.50 143 GLY A C 1
ATOM 1188 O O . GLY A 1 143 ? 10.664 0.395 -17.408 1.00 95.50 143 GLY A O 1
ATOM 1189 N N . VAL A 1 144 ? 8.453 -0.010 -17.376 1.00 95.75 144 VAL A N 1
ATOM 1190 C CA . VAL A 1 144 ? 8.423 -0.472 -15.984 1.00 95.75 144 VAL A CA 1
ATOM 1191 C C . VAL A 1 144 ? 9.004 -1.881 -15.930 1.00 95.75 144 VAL A C 1
ATOM 1193 O O . VAL A 1 144 ? 8.518 -2.786 -16.608 1.00 95.75 144 VAL A O 1
ATOM 1196 N N . TYR A 1 145 ? 10.039 -2.075 -15.115 1.00 93.75 145 TYR A N 1
ATOM 1197 C CA . TYR A 1 145 ? 10.728 -3.364 -14.986 1.00 93.75 145 TYR A CA 1
ATOM 1198 C C . TYR A 1 145 ? 10.554 -4.008 -13.609 1.00 93.75 145 TYR A C 1
ATOM 1200 O O . TYR A 1 145 ? 10.977 -5.144 -13.408 1.00 93.75 145 TYR A O 1
ATOM 1208 N N . GLN A 1 146 ? 9.971 -3.285 -12.650 1.00 93.81 146 GLN A N 1
ATOM 1209 C CA . GLN A 1 146 ? 9.648 -3.801 -11.327 1.00 93.81 146 GLN A CA 1
ATOM 1210 C C . GLN A 1 146 ? 8.493 -3.006 -10.718 1.00 93.81 146 GLN A C 1
ATOM 1212 O O . GLN A 1 146 ? 8.432 -1.786 -10.865 1.00 93.81 146 GLN A O 1
ATOM 1217 N N . THR A 1 147 ? 7.631 -3.685 -9.966 1.00 94.62 147 THR A N 1
ATOM 1218 C CA . THR A 1 147 ? 6.581 -3.060 -9.157 1.00 94.62 147 THR A CA 1
ATOM 1219 C C . THR A 1 147 ? 6.455 -3.758 -7.800 1.00 94.62 147 THR A C 1
ATOM 1221 O O . THR A 1 147 ? 6.971 -4.865 -7.629 1.00 94.62 147 THR A O 1
ATOM 1224 N N . TYR A 1 148 ? 5.811 -3.109 -6.837 1.00 93.75 148 TYR A N 1
ATOM 1225 C CA . TYR A 1 148 ? 5.359 -3.707 -5.582 1.00 93.75 148 TYR A CA 1
ATOM 1226 C C . TYR A 1 148 ? 4.197 -2.889 -5.004 1.00 93.75 148 TYR A C 1
ATOM 1228 O O . TYR A 1 148 ? 3.988 -1.741 -5.409 1.00 93.75 148 TYR A O 1
ATOM 1236 N N . GLY A 1 149 ? 3.513 -3.455 -4.008 1.00 93.31 149 GLY A N 1
ATOM 1237 C CA . GLY A 1 149 ? 2.392 -2.818 -3.319 1.00 93.31 149 GLY A CA 1
ATOM 1238 C C . GLY A 1 149 ? 1.044 -3.143 -3.956 1.00 93.31 149 GLY A C 1
ATOM 1239 O O . GLY A 1 149 ? 0.971 -3.568 -5.107 1.00 93.31 149 GLY A O 1
ATOM 1240 N N . HIS A 1 150 ? -0.032 -2.957 -3.192 1.00 94.06 150 HIS A N 1
ATOM 1241 C CA . HIS A 1 150 ? -1.387 -3.327 -3.598 1.00 94.06 150 HIS A CA 1
ATOM 1242 C C . HIS A 1 150 ? -2.316 -2.120 -3.572 1.00 94.06 150 HIS A C 1
ATOM 1244 O O . HIS A 1 150 ? -2.334 -1.366 -2.603 1.00 94.06 150 HIS A O 1
ATOM 1250 N N . TRP A 1 151 ? -3.147 -2.005 -4.606 1.00 94.12 151 TRP A N 1
ATOM 1251 C CA . TRP A 1 151 ? -4.256 -1.058 -4.654 1.00 94.12 151 TRP A CA 1
ATOM 1252 C C . TRP A 1 151 ? -5.560 -1.825 -4.793 1.00 94.12 151 TRP A C 1
ATOM 1254 O O . TRP A 1 151 ? -5.737 -2.591 -5.741 1.00 94.12 151 TRP A O 1
ATOM 1264 N N . TYR A 1 152 ? -6.473 -1.629 -3.850 1.00 94.75 152 TYR A N 1
ATOM 1265 C CA . TYR A 1 152 ? -7.681 -2.435 -3.712 1.00 94.75 152 TYR A CA 1
ATOM 1266 C C . TYR A 1 152 ? -8.865 -1.718 -4.374 1.00 94.75 152 TYR A C 1
ATOM 1268 O O . TYR A 1 152 ? -9.342 -0.701 -3.876 1.00 94.75 152 TYR A O 1
ATOM 1276 N N . SER A 1 153 ? -9.348 -2.232 -5.508 1.00 91.12 153 SER A N 1
ATOM 1277 C CA . SER A 1 153 ? -10.423 -1.605 -6.301 1.00 91.12 153 SER A CA 1
ATOM 1278 C C . SER A 1 153 ? -11.826 -1.784 -5.714 1.00 91.12 153 SER A C 1
ATOM 1280 O O . SER A 1 153 ? -12.688 -0.926 -5.885 1.00 91.12 153 SER A O 1
ATOM 1282 N N . ALA A 1 154 ? -12.066 -2.897 -5.028 1.00 91.62 154 ALA A N 1
ATOM 1283 C CA . ALA A 1 154 ? -13.320 -3.235 -4.369 1.00 91.62 154 ALA A CA 1
ATOM 1284 C C . ALA A 1 154 ? -13.172 -3.101 -2.846 1.00 91.62 154 ALA A C 1
ATOM 1286 O O . ALA A 1 154 ? -12.611 -3.980 -2.183 1.00 91.62 154 ALA A O 1
ATOM 1287 N N . ILE A 1 155 ? -13.666 -1.989 -2.300 1.00 95.62 155 ILE A N 1
ATOM 1288 C CA . ILE A 1 155 ? -13.747 -1.739 -0.858 1.00 95.62 155 ILE A CA 1
ATOM 1289 C C . ILE A 1 155 ? -15.195 -1.395 -0.512 1.00 95.62 155 ILE A C 1
ATOM 1291 O O . ILE A 1 155 ? -15.770 -0.451 -1.047 1.00 95.62 155 ILE A O 1
ATOM 1295 N N . HIS A 1 156 ? -15.772 -2.161 0.406 1.00 96.38 156 HIS A N 1
ATOM 1296 C CA . HIS A 1 156 ? -17.077 -1.922 1.005 1.00 96.38 156 HIS A CA 1
ATOM 1297 C C . HIS A 1 156 ? -16.882 -1.435 2.435 1.00 96.38 156 HIS A C 1
ATOM 1299 O O . HIS A 1 156 ? -16.306 -2.145 3.264 1.00 96.38 156 HIS A O 1
ATOM 1305 N N . LEU A 1 157 ? -17.356 -0.223 2.713 1.00 96.50 157 LEU A N 1
ATOM 1306 C CA . LEU A 1 157 ? -17.410 0.326 4.064 1.00 96.50 157 LEU A CA 1
ATOM 1307 C C . LEU A 1 157 ? -18.774 0.007 4.683 1.00 96.50 157 LEU A C 1
ATOM 1309 O O . LEU A 1 157 ? -19.779 0.053 3.970 1.00 96.50 157 LEU A O 1
ATOM 1313 N N . PRO A 1 158 ? -18.832 -0.296 5.990 1.00 96.44 158 PRO A N 1
ATOM 1314 C CA . PRO A 1 158 ? -20.103 -0.538 6.647 1.00 96.44 158 PRO A CA 1
ATOM 1315 C C . PRO A 1 158 ? -20.964 0.731 6.648 1.00 96.44 158 PRO A C 1
ATOM 1317 O O . PRO A 1 158 ? -20.449 1.844 6.741 1.00 96.44 158 PRO A O 1
ATOM 1320 N N . GLN A 1 159 ? -22.287 0.572 6.587 1.00 93.44 159 GLN A N 1
ATOM 1321 C CA . GLN A 1 159 ? -23.226 1.710 6.561 1.00 93.44 159 GLN A CA 1
ATOM 1322 C C . GLN A 1 159 ? -23.275 2.527 7.866 1.00 93.44 159 GLN A C 1
ATOM 1324 O O . GLN A 1 159 ? -23.781 3.648 7.880 1.00 93.44 159 GLN A O 1
ATOM 1329 N N . LYS A 1 160 ? -22.810 1.942 8.970 1.00 94.50 160 LYS A N 1
ATOM 1330 C CA . LYS A 1 160 ? -22.720 2.556 10.297 1.00 94.50 160 LYS A CA 1
ATOM 1331 C C . LYS A 1 160 ? -21.667 1.830 11.125 1.00 94.50 160 LYS A C 1
ATOM 1333 O O . LYS A 1 160 ? -21.402 0.655 10.876 1.00 94.50 160 LYS A O 1
ATOM 1338 N N . GLU A 1 161 ? -21.142 2.485 12.147 1.00 96.31 161 GLU A N 1
ATOM 1339 C CA . GLU A 1 161 ? -20.310 1.852 13.164 1.00 96.31 161 GLU A CA 1
ATOM 1340 C C . GLU A 1 161 ? -21.196 1.199 14.240 1.00 96.31 161 GLU A C 1
ATOM 1342 O O . GLU A 1 161 ? -22.128 1.818 14.757 1.00 96.31 161 GLU A O 1
ATOM 1347 N N . ASP A 1 162 ? -20.915 -0.056 14.596 1.00 97.12 162 ASP A N 1
ATOM 1348 C CA . ASP A 1 162 ? -21.581 -0.726 15.727 1.00 97.12 162 ASP A CA 1
ATOM 1349 C C . ASP A 1 162 ? -20.819 -0.547 17.042 1.00 97.12 162 ASP A C 1
ATOM 1351 O O . ASP A 1 162 ? -21.376 -0.768 18.116 1.00 97.12 162 ASP A O 1
ATOM 1355 N N . VAL A 1 163 ? -19.544 -0.176 16.955 1.00 97.38 163 VAL A N 1
ATOM 1356 C CA . VAL A 1 163 ? -18.664 0.081 18.089 1.00 97.38 163 VAL A CA 1
ATOM 1357 C C . VAL A 1 163 ? -18.179 1.513 17.988 1.00 97.38 163 VAL A C 1
ATOM 1359 O O . VAL A 1 163 ? -17.505 1.883 17.027 1.00 97.38 163 VAL A O 1
ATOM 1362 N N . SER A 1 164 ? -18.501 2.319 18.993 1.00 97.12 164 SER A N 1
ATOM 1363 C CA . SER A 1 164 ? -18.006 3.689 19.101 1.00 97.12 164 SER A CA 1
ATOM 1364 C C . SER A 1 164 ? -16.507 3.731 19.411 1.00 97.12 164 SER A C 1
ATOM 1366 O O . SER A 1 164 ? -15.913 2.768 19.901 1.00 97.12 164 SER A O 1
ATOM 1368 N N . PHE A 1 165 ? -15.887 4.884 19.169 1.00 96.69 165 PHE A N 1
ATOM 1369 C CA . PHE A 1 165 ? -14.469 5.105 19.454 1.00 96.69 165 PHE A CA 1
ATOM 1370 C C . PHE A 1 165 ? -14.107 4.854 20.932 1.00 96.69 165 PHE A C 1
ATOM 1372 O O . PHE A 1 165 ? -13.103 4.204 21.231 1.00 96.69 165 PHE A O 1
ATOM 1379 N N . ASP A 1 166 ? -14.952 5.294 21.869 1.00 95.38 166 ASP A N 1
ATOM 1380 C CA . ASP A 1 166 ? -14.721 5.068 23.298 1.00 95.38 166 ASP A CA 1
ATOM 1381 C C . ASP A 1 166 ? -14.890 3.596 23.683 1.00 95.38 166 ASP A C 1
ATOM 1383 O O . ASP A 1 166 ? -14.065 3.059 24.425 1.00 95.38 166 ASP A O 1
ATOM 1387 N N . GLU A 1 167 ? -15.897 2.904 23.143 1.00 96.75 167 GLU A N 1
ATOM 1388 C CA . GLU A 1 167 ? -16.045 1.458 23.341 1.00 96.75 167 GLU A CA 1
ATOM 1389 C C . GLU A 1 167 ? -14.829 0.700 22.797 1.00 96.75 167 GLU A C 1
ATOM 1391 O O . GLU A 1 167 ? -14.307 -0.190 23.473 1.00 96.75 167 GLU A O 1
ATOM 1396 N N . ALA A 1 168 ? -14.315 1.099 21.629 1.00 97.12 168 ALA A N 1
ATOM 1397 C CA . ALA A 1 168 ? -13.105 0.538 21.043 1.00 97.12 168 ALA A CA 1
ATOM 1398 C C . ALA A 1 168 ? -11.890 0.689 21.977 1.00 97.12 168 ALA A C 1
ATOM 1400 O O . ALA A 1 168 ? -11.189 -0.301 22.210 1.00 97.12 168 ALA A O 1
ATOM 1401 N N . LYS A 1 169 ? -11.685 1.859 22.602 1.00 95.81 169 LYS A N 1
ATOM 1402 C CA . LYS A 1 169 ? -10.650 2.047 23.642 1.00 95.81 169 LYS A CA 1
ATOM 1403 C C . LYS A 1 169 ? -10.856 1.124 24.835 1.00 95.81 169 LYS A C 1
ATOM 1405 O O . LYS A 1 169 ? -9.898 0.496 25.291 1.00 95.81 169 LYS A O 1
ATOM 1410 N N . GLN A 1 170 ? -12.090 1.009 25.332 1.00 95.94 170 GLN A N 1
ATOM 1411 C CA . GLN A 1 170 ? -12.395 0.128 26.463 1.00 95.94 170 GLN A CA 1
ATOM 1412 C C . GLN A 1 170 ? -12.017 -1.326 26.159 1.00 95.94 170 GLN A C 1
ATOM 1414 O O . GLN A 1 170 ? -11.516 -2.019 27.043 1.00 95.94 170 GLN A O 1
ATOM 1419 N N . THR A 1 171 ? -12.154 -1.780 24.905 1.00 96.56 171 THR A N 1
ATOM 1420 C CA . THR A 1 171 ? -11.743 -3.144 24.527 1.00 96.56 171 THR A CA 1
ATOM 1421 C C . THR A 1 171 ? -10.244 -3.408 24.688 1.00 96.56 171 THR A C 1
ATOM 1423 O O . THR A 1 171 ? -9.849 -4.576 24.774 1.00 96.56 171 THR A O 1
ATOM 1426 N N . LEU A 1 172 ? -9.409 -2.362 24.697 1.00 96.44 172 LEU A N 1
ATOM 1427 C CA . LEU A 1 172 ? -7.952 -2.450 24.808 1.00 96.44 172 LEU A CA 1
ATOM 1428 C C . LEU A 1 172 ? -7.475 -2.469 26.263 1.00 96.44 172 LEU A C 1
ATOM 1430 O O . LEU A 1 172 ? -6.409 -3.019 26.539 1.00 96.44 172 LEU A O 1
ATOM 1434 N N . ILE A 1 173 ? -8.247 -1.898 27.191 1.00 95.88 173 ILE A N 1
ATOM 1435 C CA . ILE A 1 173 ? -7.870 -1.799 28.604 1.00 95.88 173 ILE A CA 1
ATOM 1436 C C . ILE A 1 173 ? -7.685 -3.200 29.206 1.00 95.88 173 ILE A C 1
ATOM 1438 O O . ILE A 1 173 ? -8.477 -4.116 28.996 1.00 95.88 173 ILE A O 1
ATOM 1442 N N . GLY A 1 174 ? -6.596 -3.374 29.953 1.00 94.75 174 GLY A N 1
ATOM 1443 C CA . GLY A 1 174 ? -6.188 -4.638 30.562 1.00 94.75 174 GLY A CA 1
ATOM 1444 C C . GLY A 1 174 ? -5.431 -5.581 29.623 1.00 94.75 174 GLY A C 1
ATOM 1445 O O . GLY A 1 174 ? -4.863 -6.570 30.095 1.00 94.75 174 GLY A O 1
ATOM 1446 N N . ARG A 1 175 ? -5.362 -5.293 28.313 1.00 95.12 175 ARG A N 1
ATOM 1447 C CA . ARG A 1 175 ? -4.539 -6.078 27.382 1.00 95.12 175 ARG A CA 1
ATOM 1448 C C . ARG A 1 175 ? -3.054 -5.800 27.593 1.00 95.12 175 ARG A C 1
ATOM 1450 O O . ARG A 1 175 ? -2.654 -4.709 27.994 1.00 95.12 175 ARG A O 1
ATOM 1457 N N . LYS A 1 176 ? -2.244 -6.813 27.291 1.00 93.81 176 LYS A N 1
ATOM 1458 C CA . LYS A 1 176 ? -0.783 -6.792 27.386 1.00 93.81 176 LYS A CA 1
ATOM 1459 C C . LYS A 1 176 ? -0.179 -6.786 25.993 1.00 93.81 176 LYS A C 1
ATOM 1461 O O . LYS A 1 176 ? -0.493 -7.669 25.196 1.00 93.81 176 LYS A O 1
ATOM 1466 N N . PHE A 1 177 ? 0.716 -5.843 25.735 1.00 91.06 177 PHE A N 1
ATOM 1467 C CA . PHE A 1 177 ? 1.466 -5.758 24.487 1.00 91.06 177 PHE A CA 1
ATOM 1468 C C . PHE A 1 177 ? 2.953 -5.828 24.771 1.00 91.06 177 PHE A C 1
ATOM 1470 O O . PHE A 1 177 ? 3.460 -5.155 25.670 1.00 91.06 177 PHE A O 1
ATOM 1477 N N . LYS A 1 178 ? 3.647 -6.666 24.002 1.00 88.12 178 LYS A N 1
ATOM 1478 C CA . LYS A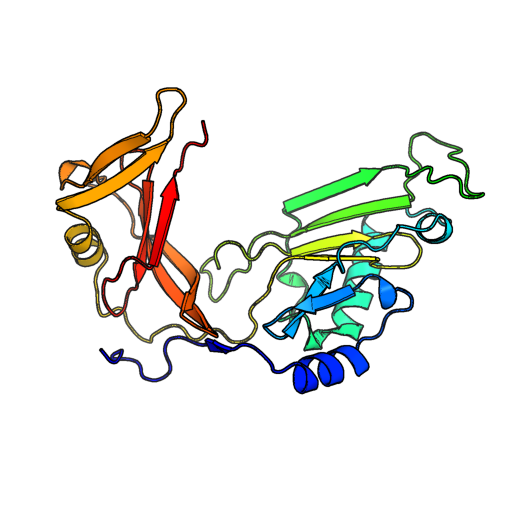 1 178 ? 5.097 -6.782 24.077 1.00 88.12 178 LYS A CA 1
ATOM 1479 C C . LYS A 1 178 ? 5.726 -5.872 23.041 1.00 88.12 178 LYS A C 1
ATOM 1481 O O . LYS A 1 178 ? 5.316 -5.900 21.884 1.00 88.12 178 LYS A O 1
ATOM 1486 N N . TYR A 1 179 ? 6.730 -5.116 23.454 1.00 84.88 179 TYR A N 1
ATOM 1487 C CA . TYR A 1 179 ? 7.598 -4.372 22.553 1.00 84.88 179 TYR A CA 1
ATOM 1488 C C . TYR A 1 179 ? 9.053 -4.727 22.814 1.00 84.88 179 TYR A C 1
ATOM 1490 O O . TYR A 1 179 ? 9.387 -5.289 23.856 1.00 84.88 179 TYR A O 1
ATOM 1498 N N . TYR A 1 180 ? 9.909 -4.414 21.853 1.00 80.38 180 TYR A N 1
ATOM 1499 C CA . TYR A 1 180 ? 11.339 -4.649 21.948 1.00 80.38 180 TYR A CA 1
ATOM 1500 C C . TYR A 1 180 ? 12.043 -3.310 21.829 1.00 80.38 180 TYR A C 1
ATOM 1502 O O . TYR A 1 180 ? 11.769 -2.544 20.911 1.00 80.38 180 TYR A O 1
ATOM 1510 N N . ASP A 1 181 ? 12.937 -3.040 22.768 1.00 79.31 181 ASP A N 1
ATOM 1511 C CA . ASP A 1 181 ? 13.913 -1.968 22.647 1.00 79.31 181 ASP A CA 1
ATOM 1512 C C . ASP A 1 181 ? 15.328 -2.537 22.799 1.00 79.31 181 ASP A C 1
ATOM 1514 O O . ASP A 1 181 ? 15.518 -3.749 22.945 1.00 79.31 181 ASP A O 1
ATOM 1518 N N . TRP A 1 182 ? 16.338 -1.666 22.773 1.00 74.31 182 TRP A N 1
ATOM 1519 C CA . TRP A 1 182 ? 17.746 -2.039 22.956 1.00 74.31 182 TRP A CA 1
ATOM 1520 C C . TRP A 1 182 ? 18.015 -2.846 24.241 1.00 74.31 182 TRP A C 1
ATOM 1522 O O . TRP A 1 182 ? 19.016 -3.555 24.320 1.00 74.31 182 TRP A O 1
ATOM 1532 N N . GLY A 1 183 ? 17.139 -2.755 25.250 1.00 78.12 183 GLY A N 1
ATOM 1533 C CA . GLY A 1 183 ? 17.216 -3.502 26.506 1.00 78.12 183 GLY A CA 1
ATOM 1534 C C . GLY A 1 183 ? 16.480 -4.847 26.500 1.00 78.12 183 GLY A C 1
ATOM 1535 O O . GLY A 1 183 ? 16.493 -5.541 27.518 1.00 78.12 183 GLY A O 1
ATOM 1536 N N . GLY A 1 184 ? 15.850 -5.232 25.387 1.00 78.75 184 GLY A N 1
ATOM 1537 C CA . GLY A 1 184 ? 15.117 -6.485 25.224 1.00 78.75 184 GLY A CA 1
ATOM 1538 C C . GLY A 1 184 ? 13.593 -6.323 25.235 1.00 78.75 184 GLY A C 1
ATOM 1539 O O . GLY A 1 184 ? 13.048 -5.237 25.053 1.00 78.75 184 GLY A O 1
ATOM 1540 N N . GLY A 1 185 ? 12.888 -7.445 25.402 1.00 81.94 185 GLY A N 1
ATOM 1541 C CA . GLY A 1 185 ? 11.425 -7.486 25.370 1.00 81.94 185 GLY A CA 1
ATOM 1542 C C . GLY A 1 185 ? 10.800 -6.920 26.646 1.00 81.94 185 GLY A C 1
ATOM 1543 O O . GLY A 1 185 ? 10.997 -7.470 27.730 1.00 81.94 185 GLY A O 1
ATOM 1544 N N . LYS A 1 186 ? 10.003 -5.863 26.513 1.00 84.88 186 LYS A N 1
ATOM 1545 C CA . LYS A 1 186 ? 9.200 -5.254 27.578 1.00 84.88 186 LYS A CA 1
ATOM 1546 C C . LYS A 1 186 ? 7.717 -5.531 27.349 1.00 84.88 186 LYS A C 1
ATOM 1548 O O . LYS A 1 186 ? 7.285 -5.753 26.223 1.00 84.88 186 LYS A O 1
ATOM 1553 N N . GLU A 1 187 ? 6.933 -5.533 28.424 1.00 88.44 187 GLU A N 1
ATOM 1554 C CA . GLU A 1 187 ? 5.478 -5.710 28.374 1.00 88.44 187 GLU A CA 1
ATOM 1555 C C . GLU A 1 187 ? 4.790 -4.480 28.969 1.00 88.44 187 GLU A C 1
ATOM 1557 O O . GLU A 1 187 ? 5.119 -4.051 30.075 1.00 88.44 187 GLU A O 1
ATOM 1562 N N . THR A 1 188 ? 3.815 -3.937 28.247 1.00 88.19 188 THR A N 1
ATOM 1563 C CA . THR A 1 188 ? 2.963 -2.838 28.708 1.00 88.19 188 THR A CA 1
ATOM 1564 C C . THR A 1 188 ? 1.535 -3.339 28.845 1.00 88.19 188 THR A C 1
ATOM 1566 O O . THR A 1 188 ? 0.991 -3.947 27.922 1.00 88.19 188 THR A O 1
ATOM 1569 N N . VAL A 1 189 ? 0.920 -3.074 29.999 1.00 92.81 189 VAL A N 1
ATOM 1570 C CA . VAL A 1 189 ? -0.521 -3.252 30.203 1.00 92.81 189 VAL A CA 1
ATOM 1571 C C . VAL A 1 189 ? -1.208 -1.941 29.852 1.00 92.81 189 VAL A C 1
ATOM 1573 O O . VAL A 1 189 ? -0.839 -0.899 30.388 1.00 92.81 189 VAL A O 1
ATOM 1576 N N . ILE A 1 190 ? -2.207 -1.993 28.979 1.00 94.56 190 ILE A N 1
ATOM 1577 C CA . ILE A 1 190 ? -2.992 -0.812 28.621 1.00 94.56 190 ILE A CA 1
ATOM 1578 C C . ILE A 1 190 ? -3.957 -0.479 29.753 1.00 94.56 190 ILE A C 1
ATOM 1580 O O . ILE A 1 190 ? -4.716 -1.329 30.219 1.00 94.56 190 ILE A O 1
ATOM 1584 N N . THR A 1 191 ? -3.938 0.771 30.190 1.00 93.19 191 THR A N 1
ATOM 1585 C CA . THR A 1 191 ? -4.838 1.326 31.208 1.00 93.19 191 THR A CA 1
ATOM 1586 C C . THR A 1 191 ? -5.645 2.478 30.615 1.00 93.19 191 THR A C 1
ATOM 1588 O O . THR A 1 191 ? -5.323 2.967 29.536 1.00 93.19 191 THR A O 1
ATOM 1591 N N . ALA A 1 192 ? -6.680 2.952 31.313 1.00 90.56 192 ALA A N 1
ATOM 1592 C CA . ALA A 1 192 ? -7.444 4.121 30.863 1.00 90.56 192 ALA A CA 1
ATOM 1593 C C . ALA A 1 192 ? -6.544 5.356 30.643 1.00 90.56 192 ALA A C 1
ATOM 1595 O O . ALA A 1 192 ? -6.672 6.047 29.636 1.00 90.56 192 ALA A O 1
ATOM 1596 N N . ASP A 1 193 ? -5.556 5.560 31.521 1.00 91.44 193 ASP A N 1
ATOM 1597 C CA . ASP A 1 193 ? -4.610 6.683 31.448 1.00 91.44 193 ASP A CA 1
ATOM 1598 C C . ASP A 1 193 ? -3.646 6.603 30.253 1.00 91.44 193 ASP A C 1
ATOM 1600 O O . ASP A 1 193 ? -2.932 7.567 29.973 1.00 91.44 193 ASP A O 1
ATOM 1604 N N . THR A 1 194 ? -3.624 5.470 29.539 1.00 90.75 194 THR A N 1
ATOM 1605 C CA . THR A 1 194 ? -2.804 5.262 28.336 1.00 90.75 194 THR A CA 1
ATOM 1606 C C . THR A 1 194 ? -3.299 6.092 27.151 1.00 90.75 194 THR A C 1
ATOM 1608 O O . THR A 1 194 ? -2.522 6.357 26.236 1.00 90.75 194 THR A O 1
ATOM 1611 N N . PHE A 1 195 ? -4.558 6.528 27.150 1.00 91.94 195 PHE A N 1
ATOM 1612 C CA . PHE A 1 195 ? -5.149 7.283 26.045 1.00 91.94 195 PHE A CA 1
ATOM 1613 C C . PHE A 1 195 ? -5.207 8.783 26.343 1.00 91.94 195 PHE A C 1
ATOM 1615 O O . PHE A 1 195 ? -5.213 9.212 27.503 1.00 91.94 195 PHE A O 1
ATOM 1622 N N . TYR A 1 196 ? -5.216 9.594 25.287 1.00 87.38 196 TYR A N 1
ATOM 1623 C CA . TYR A 1 196 ? -5.517 11.020 25.387 1.00 87.38 196 TYR A CA 1
ATOM 1624 C C . TYR A 1 196 ? -6.992 11.215 25.750 1.00 87.38 196 TYR A C 1
ATOM 1626 O O . TYR A 1 196 ? -7.838 10.378 25.445 1.00 87.38 196 TYR A O 1
ATOM 1634 N N . THR A 1 197 ? -7.279 12.283 26.490 1.00 81.12 197 THR A N 1
ATOM 1635 C CA . THR A 1 197 ? -8.646 12.613 26.928 1.00 81.12 197 THR A CA 1
ATOM 1636 C C . THR A 1 197 ? -9.391 13.471 25.907 1.00 81.12 197 THR A C 1
ATOM 1638 O O . THR A 1 197 ? -10.597 13.644 26.023 1.00 81.12 197 THR A O 1
ATOM 1641 N N . ASP A 1 198 ? -8.657 14.034 24.951 1.00 82.88 198 ASP A N 1
ATOM 1642 C CA . ASP A 1 198 ? -9.065 15.005 23.938 1.00 82.88 198 ASP A CA 1
ATOM 1643 C C . ASP A 1 198 ? -8.697 14.539 22.517 1.00 82.88 198 ASP A C 1
ATOM 1645 O O . ASP A 1 198 ? -8.483 15.353 21.620 1.00 82.88 198 ASP A O 1
ATOM 1649 N N . ASP A 1 199 ? -8.586 13.227 22.303 1.00 84.06 199 ASP A N 1
ATOM 1650 C CA . ASP A 1 199 ? -8.324 12.674 20.981 1.00 84.06 199 ASP A CA 1
ATOM 1651 C C . ASP A 1 199 ? -9.544 12.781 20.064 1.00 84.06 199 ASP A C 1
ATOM 1653 O O . ASP A 1 199 ? -10.682 12.479 20.423 1.00 84.06 199 ASP A O 1
ATOM 1657 N N . ASN A 1 200 ? -9.274 13.190 18.828 1.00 87.56 200 ASN A N 1
ATOM 1658 C CA . ASN A 1 200 ? -10.270 13.190 17.773 1.00 87.56 200 ASN A CA 1
ATOM 1659 C C . ASN A 1 200 ? -10.312 11.794 17.136 1.00 87.56 200 ASN A C 1
ATOM 1661 O O . ASN A 1 200 ? -9.249 11.287 16.765 1.00 87.56 200 ASN A O 1
ATOM 1665 N N . PRO A 1 201 ? -11.498 11.178 16.981 1.00 92.75 201 PRO A N 1
ATOM 1666 C CA . PRO A 1 201 ? -11.618 9.892 16.311 1.00 92.75 201 PRO A CA 1
ATOM 1667 C C . PRO A 1 201 ? -11.072 9.960 14.881 1.00 92.75 201 PRO A C 1
ATOM 1669 O O . PRO A 1 201 ? -11.547 10.744 14.061 1.00 92.75 201 PRO A O 1
ATOM 1672 N N . GLU A 1 202 ? -10.086 9.119 14.585 1.00 95.94 202 GLU A N 1
ATOM 1673 C CA . GLU A 1 202 ? -9.535 8.930 13.245 1.00 95.94 202 GLU A CA 1
ATOM 1674 C C . GLU A 1 202 ? -9.898 7.521 12.763 1.00 95.94 202 GLU A C 1
ATOM 1676 O O . GLU A 1 202 ? -9.889 6.559 13.539 1.00 95.94 202 GLU A O 1
ATOM 1681 N N . MET A 1 203 ? -10.233 7.396 11.481 1.00 97.50 203 MET A N 1
ATOM 1682 C CA . MET A 1 203 ? -10.531 6.114 10.850 1.00 97.50 203 MET A CA 1
ATOM 1683 C C . MET A 1 203 ? -9.457 5.751 9.836 1.00 97.50 203 MET A C 1
ATOM 1685 O O . MET A 1 203 ? -8.893 6.618 9.174 1.00 97.50 203 MET A O 1
ATOM 1689 N N . MET A 1 204 ? -9.215 4.454 9.694 1.00 98.12 204 MET A N 1
ATOM 1690 C CA . MET A 1 204 ? -8.297 3.906 8.704 1.00 98.12 204 MET A CA 1
ATOM 1691 C C . MET A 1 204 ? -8.816 2.560 8.207 1.00 98.12 204 MET A C 1
ATOM 1693 O O . MET A 1 204 ? -9.395 1.785 8.974 1.00 98.12 204 MET A O 1
ATOM 1697 N N . ILE A 1 205 ? -8.616 2.270 6.925 1.00 98.62 205 ILE A N 1
ATOM 1698 C CA . ILE A 1 205 ? -8.952 0.971 6.342 1.00 98.62 205 ILE A CA 1
ATOM 1699 C C . ILE A 1 205 ? -7.709 0.087 6.419 1.00 98.62 205 ILE A C 1
ATOM 1701 O O . ILE A 1 205 ? -6.660 0.435 5.889 1.00 98.62 205 ILE A O 1
ATOM 1705 N N . ILE A 1 206 ? -7.824 -1.070 7.062 1.00 98.19 206 ILE A N 1
ATOM 1706 C CA . ILE A 1 206 ? -6.718 -2.004 7.272 1.00 98.19 206 ILE A CA 1
ATOM 1707 C C . ILE A 1 206 ? -6.913 -3.243 6.392 1.00 98.19 206 ILE A C 1
ATOM 1709 O O . ILE A 1 206 ? -7.894 -3.968 6.589 1.00 98.19 206 ILE A O 1
ATOM 1713 N N . PRO A 1 207 ? -5.988 -3.544 5.463 1.00 97.38 207 PRO A N 1
ATOM 1714 C CA . PRO A 1 207 ? -5.938 -4.834 4.781 1.00 97.38 207 PRO A CA 1
ATOM 1715 C C . PRO A 1 207 ? -5.549 -5.942 5.776 1.00 97.38 207 PRO A C 1
ATOM 1717 O O . PRO A 1 207 ? -4.379 -6.187 6.064 1.00 97.38 207 PRO A O 1
ATOM 1720 N N . TYR A 1 208 ? -6.539 -6.619 6.353 1.00 96.69 208 TYR A N 1
ATOM 1721 C CA . TYR A 1 208 ? -6.327 -7.610 7.405 1.00 96.69 208 TYR A CA 1
ATOM 1722 C C . TYR A 1 208 ? -6.311 -9.031 6.853 1.00 96.69 208 TYR A C 1
ATOM 1724 O O . TYR A 1 208 ? -7.330 -9.554 6.396 1.00 96.69 208 TYR A O 1
ATOM 1732 N N . ARG A 1 209 ? -5.165 -9.710 6.948 1.00 94.88 209 ARG A N 1
ATOM 1733 C CA . ARG A 1 209 ? -5.061 -11.108 6.526 1.00 94.88 209 ARG A CA 1
ATOM 1734 C C . ARG A 1 209 ? -5.784 -12.031 7.507 1.00 94.88 209 ARG A C 1
ATOM 1736 O O . ARG A 1 209 ? -5.372 -12.194 8.655 1.00 94.88 209 ARG A O 1
ATOM 1743 N N . ARG A 1 210 ? -6.820 -12.716 7.022 1.00 93.75 210 ARG A N 1
ATOM 1744 C CA . ARG A 1 210 ? -7.578 -13.722 7.769 1.00 93.75 210 ARG A CA 1
ATOM 1745 C C . ARG A 1 210 ? -7.692 -15.013 6.965 1.00 93.75 210 ARG A C 1
ATOM 1747 O O . ARG A 1 210 ? -8.516 -15.144 6.063 1.00 93.75 210 ARG A O 1
ATOM 1754 N N . GLY A 1 211 ? -6.879 -16.000 7.335 1.00 93.88 211 GLY A N 1
ATOM 1755 C CA . GLY A 1 211 ? -6.786 -17.256 6.591 1.00 93.88 211 GLY A CA 1
ATOM 1756 C C . GLY A 1 211 ? -6.282 -17.009 5.168 1.00 93.88 211 GLY A C 1
ATOM 1757 O O . GLY A 1 211 ? -5.235 -16.388 4.983 1.00 93.88 211 GLY A O 1
ATOM 1758 N N . ASN A 1 212 ? -7.049 -17.469 4.179 1.00 96.44 212 ASN A N 1
ATOM 1759 C CA . ASN A 1 212 ? -6.719 -17.347 2.757 1.00 96.44 212 ASN A CA 1
ATOM 176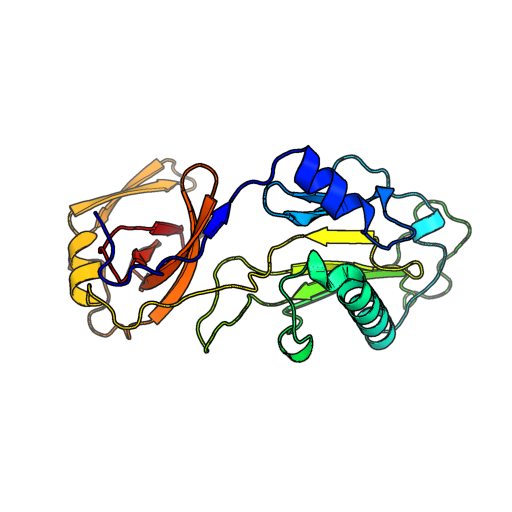0 C C . ASN A 1 212 ? -7.289 -16.082 2.105 1.00 96.44 212 ASN A C 1
ATOM 1762 O O . ASN A 1 212 ? -7.371 -16.029 0.885 1.00 96.44 212 ASN A O 1
ATOM 1766 N N . CYS A 1 213 ? -7.718 -15.087 2.882 1.00 97.00 213 CYS A N 1
ATOM 1767 C CA . CYS A 1 213 ? -8.214 -13.832 2.328 1.00 97.00 213 CYS A CA 1
ATOM 1768 C C . CYS A 1 213 ? -7.628 -12.624 3.062 1.00 97.00 213 CYS A C 1
ATOM 1770 O O . CYS A 1 213 ? -7.297 -12.698 4.248 1.00 97.00 213 CYS A O 1
ATOM 1772 N N . ILE A 1 214 ? -7.538 -11.506 2.354 1.00 97.00 214 ILE A N 1
ATOM 1773 C CA . ILE A 1 214 ? -7.391 -10.164 2.907 1.00 97.00 214 ILE A CA 1
ATOM 1774 C C . ILE A 1 214 ? -8.798 -9.596 3.061 1.00 97.00 214 ILE A C 1
ATOM 1776 O O . ILE A 1 214 ? -9.576 -9.588 2.111 1.00 97.00 214 ILE A O 1
ATOM 1780 N N . GLU A 1 215 ? -9.135 -9.162 4.267 1.00 97.25 215 GLU A N 1
ATOM 1781 C CA . GLU A 1 215 ? -10.378 -8.471 4.586 1.00 97.25 215 GLU A CA 1
ATOM 1782 C C . GLU A 1 215 ? -10.099 -6.969 4.704 1.00 97.25 215 GLU A C 1
ATOM 1784 O O . GLU A 1 215 ? -9.228 -6.575 5.476 1.00 97.25 215 GLU A O 1
ATOM 1789 N N . MET A 1 216 ? -10.847 -6.130 3.987 1.00 98.00 216 MET A N 1
ATOM 1790 C CA . MET A 1 216 ? -10.715 -4.671 4.086 1.00 98.00 216 MET A CA 1
ATOM 1791 C C . MET A 1 216 ? -11.486 -4.168 5.308 1.00 98.00 216 MET A C 1
ATOM 1793 O O . MET A 1 216 ? -12.714 -4.103 5.293 1.00 98.00 216 MET A O 1
ATOM 1797 N N . ARG A 1 217 ? -10.769 -3.881 6.397 1.00 98.00 217 ARG A N 1
ATOM 1798 C CA . ARG A 1 217 ? -11.349 -3.607 7.716 1.00 98.00 217 ARG A CA 1
ATOM 1799 C C . ARG A 1 217 ? -11.377 -2.113 8.018 1.00 98.00 217 ARG A C 1
ATOM 1801 O O . ARG A 1 217 ? -10.318 -1.530 8.218 1.00 98.00 217 ARG A O 1
ATOM 1808 N N . LEU A 1 218 ? -12.555 -1.505 8.129 1.00 98.50 218 LEU A N 1
ATOM 1809 C CA . LEU A 1 218 ? -12.670 -0.149 8.667 1.00 98.50 218 LEU A CA 1
ATOM 1810 C C . LEU A 1 218 ? -12.405 -0.188 10.176 1.00 98.50 218 LEU A C 1
ATOM 1812 O O . LEU A 1 218 ? -13.069 -0.920 10.916 1.00 98.50 218 LEU A O 1
ATOM 1816 N N . CYS A 1 219 ? -11.412 0.575 10.620 1.00 98.62 219 CYS A N 1
ATOM 1817 C CA . CYS A 1 219 ? -10.953 0.582 11.999 1.00 98.62 219 CYS A CA 1
ATOM 1818 C C . CYS A 1 219 ? -10.916 1.995 12.571 1.00 98.62 219 CYS A C 1
ATOM 1820 O O . CYS A 1 219 ? -10.508 2.938 11.895 1.00 98.62 219 CYS A O 1
ATOM 1822 N N . TRP A 1 220 ? -11.224 2.107 13.860 1.00 98.19 220 TRP A N 1
ATOM 1823 C CA . TRP A 1 220 ? -10.770 3.225 14.675 1.00 98.19 220 TRP A CA 1
ATOM 1824 C C . TRP A 1 220 ? -9.256 3.146 14.841 1.00 98.19 220 TRP A C 1
ATOM 1826 O O . TRP A 1 220 ? -8.745 2.123 15.307 1.00 98.19 220 TRP A O 1
ATOM 1836 N N . LYS A 1 221 ? -8.553 4.226 14.501 1.00 97.06 221 LYS A N 1
ATOM 1837 C CA . LYS A 1 221 ? -7.138 4.416 14.817 1.00 97.06 221 LYS A CA 1
ATOM 1838 C C . LYS A 1 221 ? -7.030 5.121 16.164 1.00 97.06 221 LYS A C 1
ATOM 1840 O O . LYS A 1 221 ? -7.440 6.266 16.326 1.00 97.06 221 LYS A O 1
ATOM 1845 N N . ILE A 1 222 ? -6.497 4.408 17.147 1.00 95.88 222 ILE A N 1
ATOM 1846 C CA . ILE A 1 222 ? -6.365 4.870 18.526 1.00 95.88 222 ILE A CA 1
ATOM 1847 C C . ILE A 1 222 ? -4.879 5.027 18.835 1.00 95.88 222 ILE A C 1
ATOM 1849 O O . ILE A 1 222 ? -4.160 4.041 19.027 1.00 95.88 222 ILE A O 1
ATOM 1853 N N . THR A 1 223 ? -4.436 6.276 18.919 1.00 92.75 223 THR A N 1
ATOM 1854 C CA . THR A 1 223 ? -3.070 6.629 19.314 1.00 92.75 223 THR A CA 1
ATOM 1855 C C . THR A 1 223 ? -2.970 6.666 20.834 1.00 92.75 223 THR A C 1
ATOM 1857 O O . THR A 1 223 ? -3.692 7.399 21.513 1.00 92.75 223 THR A O 1
ATOM 1860 N N . SER A 1 224 ? -2.068 5.870 21.400 1.00 89.81 224 SER A N 1
ATOM 1861 C CA . SER A 1 224 ? -1.777 5.929 22.834 1.00 89.81 224 SER A CA 1
ATOM 1862 C C . SER A 1 224 ? -0.772 7.037 23.165 1.00 89.81 224 SER A C 1
ATOM 1864 O O . SER A 1 224 ? 0.067 7.388 22.345 1.00 89.81 224 SER A O 1
ATOM 1866 N N . LYS A 1 225 ? -0.772 7.504 24.419 1.00 89.44 225 LYS A N 1
ATOM 1867 C CA . LYS A 1 225 ? 0.308 8.315 25.018 1.00 89.44 225 LYS A CA 1
ATOM 1868 C C . LYS A 1 225 ? 1.637 7.561 25.133 1.00 89.44 225 LYS A C 1
ATOM 1870 O O . LYS A 1 225 ? 2.644 8.133 25.541 1.00 89.44 225 LYS A O 1
ATOM 1875 N N . THR A 1 226 ? 1.613 6.255 24.878 1.00 84.19 226 THR A N 1
ATOM 1876 C CA . THR A 1 226 ? 2.799 5.400 24.859 1.00 84.19 226 THR A CA 1
ATOM 1877 C C . THR A 1 226 ? 3.343 5.313 23.431 1.00 84.19 226 THR A C 1
ATOM 1879 O O . THR A 1 226 ? 3.254 6.272 22.674 1.00 84.19 226 THR A O 1
ATOM 1882 N N . ILE A 1 227 ? 3.920 4.174 23.056 1.00 87.25 227 ILE A N 1
ATOM 1883 C CA . ILE A 1 227 ? 4.509 3.954 21.733 1.00 87.25 227 ILE A CA 1
ATOM 1884 C C . ILE A 1 227 ? 3.574 3.196 20.789 1.00 87.25 227 ILE A C 1
ATOM 1886 O O . ILE A 1 227 ? 4.057 2.613 19.836 1.00 87.25 227 ILE A O 1
ATOM 1890 N N . TRP A 1 228 ? 2.274 3.097 21.067 1.00 91.75 228 TRP A N 1
ATOM 1891 C CA . TRP A 1 228 ? 1.375 2.229 20.299 1.00 91.75 228 TRP A CA 1
ATOM 1892 C C . TRP A 1 228 ? 0.311 3.008 19.537 1.00 91.75 228 TRP A C 1
ATOM 1894 O O . TRP A 1 228 ? -0.365 3.855 20.130 1.00 91.75 228 TRP A O 1
ATOM 1904 N N . ASN A 1 229 ? 0.100 2.612 18.282 1.00 94.06 229 ASN A N 1
ATOM 1905 C CA . ASN A 1 229 ? -1.155 2.806 17.564 1.00 94.06 229 ASN A CA 1
ATOM 1906 C C . ASN A 1 229 ? -1.930 1.486 17.564 1.00 94.06 229 ASN A C 1
ATOM 1908 O O . ASN A 1 229 ? -1.363 0.417 17.314 1.00 94.06 229 ASN A O 1
ATOM 1912 N N . PHE A 1 230 ? -3.230 1.562 17.832 1.00 96.38 230 PHE A N 1
ATOM 1913 C CA . PHE A 1 230 ? -4.146 0.429 17.771 1.00 96.38 230 PHE A CA 1
ATOM 1914 C C . PHE A 1 230 ? -5.197 0.662 16.698 1.00 96.38 230 PHE A C 1
ATOM 1916 O O . PHE A 1 230 ? -5.748 1.754 16.597 1.00 96.38 230 PHE A O 1
ATOM 1923 N N . TYR A 1 231 ? -5.523 -0.391 15.959 1.00 97.88 231 TYR A N 1
ATOM 1924 C CA . 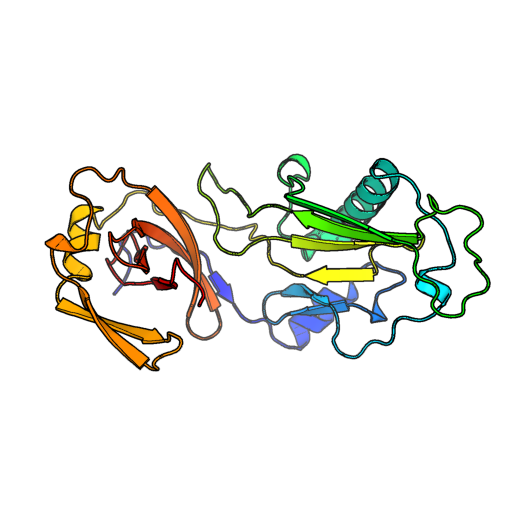TYR A 1 231 ? -6.549 -0.373 14.927 1.00 97.88 231 TYR A CA 1
ATOM 1925 C C . TYR A 1 231 ? -7.648 -1.354 15.315 1.00 97.88 231 TYR A C 1
ATOM 1927 O O . TYR A 1 231 ? -7.428 -2.568 15.329 1.00 97.88 231 TYR A O 1
ATOM 1935 N N . VAL A 1 232 ? -8.811 -0.832 15.696 1.00 98.25 232 VAL A N 1
ATOM 1936 C CA . VAL A 1 232 ? -9.931 -1.623 16.226 1.00 98.25 232 VAL A CA 1
ATOM 1937 C C . VAL A 1 232 ? -11.112 -1.567 15.261 1.00 98.25 232 VAL A C 1
ATOM 1939 O O . VAL A 1 232 ? -11.586 -0.483 14.945 1.00 98.25 232 VAL A O 1
ATOM 1942 N N . ASP A 1 233 ? -11.590 -2.728 14.807 1.00 98.12 233 ASP A N 1
ATOM 1943 C CA . ASP A 1 233 ? -12.687 -2.849 13.836 1.00 98.12 233 ASP A CA 1
ATOM 1944 C C . ASP A 1 233 ? -13.976 -2.204 14.369 1.00 98.12 233 ASP A C 1
ATOM 1946 O O . ASP A 1 233 ? -14.436 -2.528 15.470 1.00 98.12 233 ASP A O 1
ATOM 1950 N N . VAL A 1 234 ? -14.567 -1.316 13.564 1.00 98.06 234 VAL A N 1
ATOM 1951 C CA . VAL A 1 234 ? -15.738 -0.508 13.953 1.00 98.06 234 VAL A CA 1
ATOM 1952 C C . VAL A 1 234 ? -17.027 -1.321 14.100 1.00 98.06 234 VAL A C 1
ATOM 1954 O O . VAL A 1 234 ? -18.018 -0.813 14.617 1.00 98.06 234 VAL A O 1
ATOM 1957 N N . MET A 1 235 ? -17.042 -2.579 13.652 1.00 97.44 235 MET A N 1
ATOM 1958 C CA . MET A 1 235 ? -18.235 -3.425 13.669 1.00 97.44 235 MET A CA 1
ATOM 1959 C C . MET A 1 235 ? -18.249 -4.417 14.829 1.00 97.44 235 MET A C 1
ATOM 1961 O O . MET A 1 235 ? -19.314 -4.827 15.278 1.00 97.44 235 MET A O 1
ATOM 1965 N N . ASN A 1 236 ? -17.086 -4.865 15.308 1.00 96.00 236 ASN A N 1
ATOM 1966 C CA . ASN A 1 236 ? -17.026 -5.879 16.368 1.00 96.00 236 ASN A CA 1
ATOM 1967 C C . ASN A 1 236 ? -16.041 -5.584 17.506 1.00 96.00 236 ASN A C 1
ATOM 1969 O O . ASN A 1 236 ? -15.896 -6.421 18.402 1.00 96.00 236 ASN A O 1
ATOM 1973 N N . GLY A 1 237 ? -15.334 -4.451 17.470 1.00 96.81 237 GLY A N 1
ATOM 1974 C CA . GLY A 1 237 ? -14.421 -4.041 18.537 1.00 96.81 237 GLY A CA 1
ATOM 1975 C C . GLY A 1 237 ? -13.177 -4.925 18.657 1.00 96.81 237 GLY A C 1
ATOM 1976 O O . GLY A 1 237 ? -12.479 -4.905 19.675 1.00 96.81 237 GLY A O 1
ATOM 1977 N N . LYS A 1 238 ? -12.881 -5.758 17.653 1.00 96.50 238 LYS A N 1
ATOM 1978 C CA . LYS A 1 238 ? -11.659 -6.562 17.649 1.00 96.50 238 LYS A CA 1
ATOM 1979 C C . LYS A 1 238 ? -10.479 -5.702 17.244 1.00 96.50 238 LYS A C 1
ATOM 1981 O O . LYS A 1 238 ? -10.527 -4.981 16.257 1.00 96.50 238 LYS A O 1
ATOM 1986 N N . LEU A 1 239 ? -9.384 -5.869 17.978 1.00 97.19 239 LEU A N 1
ATOM 1987 C CA . LEU A 1 239 ? -8.084 -5.371 17.554 1.00 97.19 239 LEU A CA 1
ATOM 1988 C C . LEU A 1 239 ? -7.668 -6.111 16.279 1.00 97.19 239 LEU A C 1
ATOM 1990 O O . LEU A 1 239 ? -7.536 -7.337 16.297 1.00 97.19 239 LEU A O 1
ATOM 1994 N N . VAL A 1 240 ? -7.482 -5.355 15.206 1.00 97.44 240 VAL A N 1
ATOM 1995 C CA . VAL A 1 240 ? -7.081 -5.830 13.880 1.00 97.44 240 VAL A CA 1
ATOM 1996 C C . VAL A 1 240 ? -5.564 -5.780 13.739 1.00 97.44 240 VAL A C 1
ATOM 1998 O O . VAL A 1 240 ? -4.948 -6.758 13.323 1.00 97.44 240 VAL A O 1
ATOM 2001 N N . LEU A 1 241 ? -4.967 -4.658 14.138 1.00 96.06 241 LEU A N 1
ATOM 2002 C CA . LEU A 1 241 ? -3.534 -4.401 14.058 1.00 96.06 241 LEU A CA 1
ATOM 2003 C C . LEU A 1 241 ? -3.100 -3.544 15.250 1.00 96.06 241 LEU A C 1
ATOM 2005 O O . LEU A 1 241 ? -3.862 -2.712 15.742 1.00 96.06 241 LEU A O 1
ATOM 2009 N N . ASN A 1 242 ? -1.864 -3.728 15.702 1.00 94.25 242 ASN A N 1
ATOM 2010 C CA . ASN A 1 242 ? -1.173 -2.778 16.562 1.00 94.25 242 ASN A CA 1
ATOM 2011 C C . ASN A 1 242 ? 0.258 -2.597 16.058 1.00 94.25 242 ASN A C 1
ATOM 2013 O O . ASN A 1 242 ? 0.911 -3.571 15.688 1.00 94.25 242 ASN A O 1
ATOM 2017 N N . GLU A 1 243 ? 0.753 -1.368 16.085 1.00 91.75 243 GLU A N 1
ATOM 2018 C CA . GLU A 1 243 ? 2.104 -1.031 15.630 1.00 91.75 243 GLU A CA 1
ATOM 2019 C C . GLU A 1 243 ? 2.794 -0.106 16.629 1.00 91.75 243 GLU A C 1
ATOM 2021 O O . GLU A 1 243 ? 2.138 0.654 17.351 1.00 91.75 243 GLU A O 1
ATOM 2026 N N . GLN A 1 244 ? 4.123 -0.187 16.670 1.00 88.00 244 GLN A N 1
ATOM 2027 C CA . GLN A 1 244 ? 4.928 0.715 17.481 1.00 88.00 244 GLN A CA 1
ATOM 2028 C C . GLN A 1 244 ? 5.206 2.000 16.697 1.00 88.00 244 GLN A C 1
ATOM 2030 O O . GLN A 1 244 ? 5.651 1.939 15.556 1.00 88.00 244 GLN A O 1
ATOM 2035 N N . THR A 1 245 ? 4.987 3.157 17.315 1.00 82.00 245 THR A N 1
ATOM 2036 C CA . THR A 1 245 ? 5.229 4.485 16.732 1.00 82.00 245 THR A CA 1
ATOM 2037 C C . THR A 1 245 ? 6.690 4.921 16.820 1.00 82.00 245 THR A C 1
ATOM 2039 O O . THR A 1 245 ? 7.087 5.874 16.154 1.00 82.00 245 THR A O 1
ATOM 2042 N N . VAL A 1 246 ? 7.505 4.224 17.617 1.00 71.56 246 VAL A N 1
ATOM 2043 C CA . VAL A 1 246 ? 8.951 4.442 17.728 1.00 71.56 246 VAL A CA 1
ATOM 2044 C C . VAL A 1 246 ? 9.662 3.146 17.363 1.00 71.56 246 VAL A C 1
ATOM 2046 O O . VAL A 1 246 ? 9.445 2.118 18.002 1.00 71.56 246 VAL A O 1
ATOM 2049 N N . ILE A 1 247 ? 10.514 3.206 16.340 1.00 60.25 247 ILE A N 1
ATOM 2050 C CA . ILE A 1 247 ? 11.405 2.113 15.946 1.00 60.25 247 ILE A CA 1
ATOM 2051 C C . ILE A 1 247 ? 12.771 2.413 16.575 1.00 60.25 247 ILE A C 1
ATOM 2053 O O . ILE A 1 247 ? 13.329 3.485 16.334 1.00 60.25 247 ILE A O 1
ATOM 2057 N N . PHE A 1 248 ? 13.257 1.509 17.429 1.00 53.12 248 PHE A N 1
ATOM 2058 C CA . PHE A 1 248 ? 14.530 1.636 18.147 1.00 53.12 248 PHE A CA 1
ATOM 2059 C C . PHE A 1 248 ? 15.702 1.046 17.370 1.00 53.12 248 PHE A C 1
ATOM 2061 O O . PHE A 1 248 ? 15.518 -0.014 16.733 1.00 53.12 248 PHE A O 1
#

Radius of gyration: 21.74 Å; chains: 1; bounding box: 53×37×56 Å

Foldseek 3Di:
DAFPFNPAFDKQFFDDPVRQVVLLVQQDAPLSVQWGQDRRGAIFGDPPDDDDLVLQQDWDLDVVVQVVLVVVNCVSNVSRALDPDCVQWDFPDKDWAHDPPPHPDDDPDRSTTFKIKTKTDAGADPNAGAPFQIKMFMAGPRGTNGIDGHDDNDGDDDPDFPADPVNLLVLQAQDWDWDQDPVGIDIDGDHPQFADPPDDWGWHFYQADDPRIGTGFIFTFGDTPAQKTWTAGRRPSDTRDMDGNDDD

Secondary structure (DSSP, 8-state):
---SSTTPSPEEEPPPHHHHHHHHHT---TTGGGEEE-TTS-EEEPTT----GGGGSS----HHHHHHHHHHHHHHTGGGS--S-GGG--EEEEEEE---SS-S----STT---EEEEEEPPPEETTEEBTT---EEEEETTEEEEEE----S-----SS-SS-HHHHHHHHTT-EEEEEETTEEEEEE--GGGB-SSPPPEEEEEEEEETTEEEEEEEEEEEBSSSEEEEEETTT--EEEEEES---

Organism: NCBI:txid1168034